Protein 2HY6 (pdb70)

InterPro domains:
  IPR004827 Basic-leucine zipper domain [PF07716] (225-276)
  IPR0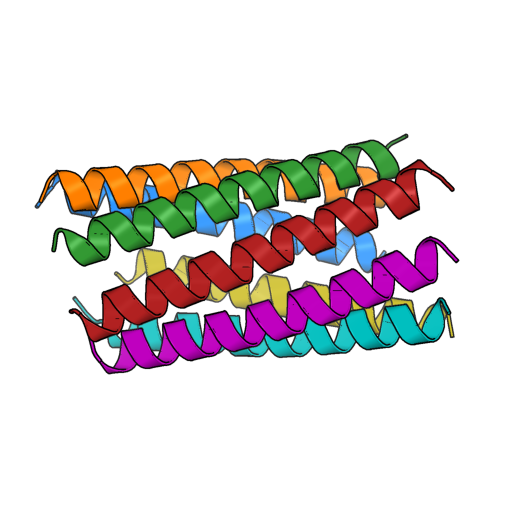04827 Basic-leucine zipper domain [PS00036] (231-245)
  IPR004827 Basic-leucine zipper domain [PS50217] (231-276)
  IPR004827 Basic-leucine zipper domain [SM00338] (223-280)
  IPR046347 Basic-leucine zipper domain superfamily [SSF57959] (225-279)
  IPR050946 AP-1 Transcription Factor bZIP [PTHR11462] (76-279)

Foldseek 3Di:
DVVVVVVVVVVVVVVVVVVVVVVVVVVVVVD/DPVVVVVVVVVVVVVVVVVVVVVVVVVVVVD/DVVVVVVVVVVVVVVVVVVVVVVVVCVVVVD/DVVVVVVVVVVVVVVVVVVVVVVVVVVVVVVD/DVVVVVVVVVVVVVVVVVVVVVVVVVVVVVD/DPCVVVVVVVVVVVVVVVVVVVVVVVVVVVVD/DVVVVVVVVVVVVVVVVVVVVVVVVVVVVD

GO terms:
  GO:0005634 nucleus (C, IDA)
  GO:0001228 DNA-binding transcription activator activity, RNA polymerase II-specific (F, IDA)
  GO:0003682 chromatin binding (F, IDA)
  GO:0003700 DNA-binding transcription factor activity (F, IDA)
  GO:0045899 positive regulation of RNA polymerase II transcription preinitiation complex assembly (P, IDA)
  GO:0043565 sequence-specific DNA binding (F, IDA)
  GO:0045899 positive regulation of RNA polymerase II transcription preinitiation complex assembly (P, IGI)
  GO:1903833 positive regulation of cellular response to amino acid starvation (P, IGI)
  GO:0060261 positive regulation of transcription initiation by RNA polymerase II (P, IGI)
  GO:0001228 DNA-binding transcription activator activity, RNA polymerase II-specific (F, IMP)
  GO:0003700 DNA-binding transcription factor activity (F, IMP)
  GO:0045899 positive regulation of RNA polymerase II transcription preinitiation complex assembly (P, IMP)
  GO:0045944 positive regulation of transcription by RNA polymerase II (P, IMP)
  GO:0010688 negative regulation of ribosomal protein gene transcription by RNA polymerase II (P, IMP)
  GO:0043565 sequence-specific DNA binding (F, HDA)
  GO:1903833 positive regulation of cellular response to amino acid starvation (P, IMP)
  GO:1990139 protein localization to nuclear periphery (P, IMP)
  GO:0031669 cellular response to nutrient levels (P, IMP)
  GO:0060261 positive regulation of transcription initiation by RNA polymerase II (P, IMP)
  GO:0000122 negative regulation of transcription by RNA polymerase II (P, IMP)

Radius of gyration: 16.69 Å; Cα contacts (8 Å, |Δi|>4): 491; chains: 7; bounding box: 33×41×50 Å

Sequence (218 aa):
VKQLADAVEELASANYHLANAVARLAKAVGEVKQLADAVEELASANYHLANAVARLAKAVGEVKQLADAVEELASANYHLANAVARLAKAVGEVKQLADAVEELASANYHLANAVARLAKAVGERVKQLADAVEELASANYHLANAVARLAKAVGEMKVKQLADAVEELASANYHLANAVARLAKAVGVKQLADAVEELASANYHLANAVARLAKAVG

Solvent-accessible surface area: 11139 Å² total; per-residue (Å²): 156,166,102,46,60,82,0,41,98,75,15,0,57,2,12,65,50,13,4,87,1,10,34,144,17,7,146,13,32,41,185,110,116,103,20,5,70,0,15,75,78,16,5,52,0,12,110,62,13,0,55,0,11,23,113,15,6,137,12,58,56,180,88,141,96,20,1,63,7,12,78,85,14,0,40,0,12,68,100,15,0,65,0,12,24,118,18,9,129,22,56,51,153,100,114,101,16,5,62,0,13,100,73,13,1,41,0,10,61,98,14,4,93,5,13,28,160,18,6,136,12,43,50,126,212,85,100,97,13,3,58,0,14,72,69,14,1,40,0,10,74,97,14,7,85,0,12,34,110,18,7,134,14,21,56,158,180,132,39,121,46,20,7,82,0,12,71,95,15,0,66,8,8,66,69,13,6,87,2,11,13,139,18,9,153,34,55,84,50,147,95,16,5,64,0,11,63,82,17,6,58,4,15,113,95,19,0,34,1,12,27,137,72,8,160,82,73,80

Organism: Saccharomyces cerevisiae (strain ATCC 204508 / S288c) (NCBI:txid559292)

B-factor: mean 23.34, std 6.94, range [14.41, 56.36]

Secondary structure (DSSP, 8-state):
-HHHHHHHHHHHHHHHHHHHHHHHHHHHHH-/-HHHHHHHHHHHHHHHHHHHHHHHHHHHHH-/-HHHHHHHHHHHHHHHHHHHHHHHHHHHHH-/-HHHHHHHHHHHHHHHHHHHHHHHHHHHHHH-/-HHHHHHHHHHHHHHHHHHHHHHHHHHHHH-/--HHHHHHHHHHHHHHHHHHHHHHHHHHHHH-/-HHHHHHHHHHHHHHHHHHHHHHHHHHHH-

Structure (mmCIF, N/CA/C/O backbone):
data_2HY6
#
_entry.id   2HY6
#
_cell.length_a   31.487
_cell.length_b   35.302
_cell.length_c   48.985
_cell.angle_alpha   86.54
_cell.angle_beta   104.28
_cell.angle_gamma   99.95
#
_symmetry.space_group_name_H-M   'P 1'
#
loop_
_entity.id
_entity.type
_entity.pdbx_description
1 polymer 'General control protein GCN4'
2 non-polymer HEXANE-1,6-DIOL
3 water water
#
loop_
_atom_site.group_PDB
_atom_site.id
_atom_site.type_symbol
_atom_site.label_atom_id
_atom_site.label_alt_id
_atom_site.label_comp_id
_atom_site.label_asym_id
_atom_site.label_entity_id
_atom_site.label_seq_id
_atom_site.pdbx_PDB_ins_code
_atom_site.Cartn_x
_atom_site.Cartn_y
_atom_site.Cartn_z
_atom_site.occupancy
_atom_site.B_iso_or_equiv
_atom_site.auth_seq_id
_atom_site.auth_comp_id
_atom_site.auth_asym_id
_atom_site.auth_atom_id
_atom_site.pdbx_PDB_model_num
ATOM 1 N N . VAL A 1 3 ? -0.778 25.579 11.776 1.00 30.49 3 VAL A N 1
ATOM 2 C CA . VAL A 1 3 ? -0.040 24.335 11.382 1.00 29.99 3 VAL A CA 1
ATOM 3 C C . VAL A 1 3 ? -0.994 23.176 11.051 1.00 29.50 3 VAL A C 1
ATOM 4 O O . VAL A 1 3 ? -0.683 22.331 10.200 1.00 28.99 3 VAL A O 1
ATOM 8 N N . LYS A 1 4 ? -2.159 23.164 11.699 1.00 28.78 4 LYS A N 1
ATOM 9 C CA . LYS A 1 4 ? -3.182 22.130 11.489 1.00 28.27 4 LYS A CA 1
ATOM 10 C C . LYS A 1 4 ? -3.672 22.099 10.051 1.00 27.49 4 LYS A C 1
ATOM 11 O O . LYS A 1 4 ? -3.752 21.028 9.437 1.00 26.88 4 LYS A O 1
ATOM 17 N N . GLN A 1 5 ? -4.001 23.274 9.512 1.00 26.65 5 GLN A N 1
ATOM 18 C CA . GLN A 1 5 ? -4.426 23.400 8.113 1.00 26.62 5 GLN A CA 1
ATOM 19 C C . GLN A 1 5 ? -3.454 22.692 7.173 1.00 25.41 5 GLN A C 1
ATOM 20 O O . GLN A 1 5 ? -3.874 21.972 6.265 1.00 25.12 5 GLN A O 1
ATOM 26 N N . LEU A 1 6 ? -2.157 22.890 7.395 1.00 24.22 6 LEU A N 1
ATOM 27 C CA . LEU A 1 6 ? -1.144 22.296 6.518 1.00 23.29 6 LEU A CA 1
ATOM 28 C C . LEU A 1 6 ? -1.000 20.786 6.703 1.00 22.54 6 LEU A C 1
ATOM 29 O O . LEU A 1 6 ? -0.905 20.053 5.730 1.00 22.41 6 LEU A O 1
ATOM 34 N N . ALA A 1 7 ? -0.990 20.322 7.946 1.00 21.38 7 ALA A N 1
ATOM 35 C CA . ALA A 1 7 ? -0.942 18.892 8.223 1.00 20.34 7 ALA A CA 1
ATOM 36 C C . ALA A 1 7 ? -2.127 18.163 7.596 1.00 20.06 7 ALA A C 1
ATOM 37 O O . ALA A 1 7 ? -1.950 17.093 7.007 1.00 19.39 7 ALA A O 1
ATOM 39 N N . ASP A 1 8 ? -3.321 18.759 7.701 1.00 20.19 8 ASP A N 1
ATOM 40 C CA . ASP A 1 8 ? -4.538 18.211 7.081 1.00 20.05 8 ASP A CA 1
ATOM 41 C C . ASP A 1 8 ? -4.393 18.129 5.566 1.00 19.56 8 ASP A C 1
ATOM 42 O O . ASP A 1 8 ? -4.757 17.127 4.948 1.00 19.24 8 ASP A O 1
ATOM 47 N N . ALA A 1 9 ? -3.852 19.191 4.976 1.00 18.81 9 ALA A N 1
ATOM 48 C CA . ALA A 1 9 ? -3.622 19.225 3.525 1.00 18.89 9 ALA A CA 1
ATOM 49 C C . ALA A 1 9 ? -2.649 18.131 3.064 1.00 18.60 9 ALA A C 1
ATOM 50 O O . ALA A 1 9 ? -2.872 17.461 2.063 1.00 18.61 9 ALA A O 1
ATOM 52 N N . VAL A 1 10 ? -1.566 17.954 3.821 1.00 18.63 10 VAL A N 1
ATOM 53 C CA . VAL A 1 10 ? -0.579 16.921 3.530 1.00 18.41 10 VAL A CA 1
ATOM 54 C C . VAL A 1 10 ? -1.199 15.520 3.629 1.00 18.67 10 VAL A C 1
ATOM 55 O O . VAL A 1 10 ? -0.902 14.647 2.805 1.00 19.68 10 VAL A O 1
ATOM 59 N N . GLU A 1 11 ? -2.084 15.319 4.608 1.00 18.03 11 GLU A N 1
ATOM 60 C CA . GLU A 1 11 ? -2.798 14.050 4.713 1.00 19.23 11 GLU A CA 1
ATOM 61 C C . GLU A 1 11 ? -3.689 13.803 3.505 1.00 18.62 11 GLU A C 1
ATOM 62 O O . GLU A 1 11 ? -3.755 12.672 3.003 1.00 19.23 11 GLU A O 1
ATOM 68 N N . GLU A 1 12 ? -4.362 14.852 3.022 1.00 18.40 12 GLU A N 1
ATOM 69 C CA . GLU A 1 12 ? -5.181 14.716 1.807 1.00 18.68 12 GLU A CA 1
ATOM 70 C C . GLU A 1 12 ? -4.340 14.338 0.587 1.00 18.06 12 GLU A C 1
ATOM 71 O O . GLU A 1 12 ? -4.766 13.538 -0.238 1.00 18.80 12 GLU A O 1
ATOM 77 N N . LEU A 1 13 ? -3.150 14.922 0.487 1.00 17.38 13 LEU A N 1
ATOM 78 C CA . LEU A 1 13 ? -2.241 14.626 -0.602 1.00 18.20 13 LEU A CA 1
ATOM 79 C C . LEU A 1 13 ? -1.740 13.188 -0.519 1.00 18.16 13 LEU A C 1
ATOM 80 O O . LEU A 1 13 ? -1.685 12.499 -1.526 1.00 19.03 13 LEU A O 1
ATOM 85 N N . ALA A 1 14 ? -1.403 12.730 0.688 1.00 18.47 14 ALA A N 1
ATOM 86 C CA . ALA A 1 14 ? -0.975 11.344 0.864 1.00 18.43 14 ALA A CA 1
ATOM 87 C C . ALA A 1 14 ? -2.077 10.381 0.406 1.00 18.24 14 ALA A C 1
ATOM 88 O O . ALA A 1 14 ? -1.825 9.422 -0.328 1.00 18.96 14 ALA A O 1
ATOM 90 N N . SER A 1 15 ? -3.313 10.670 0.808 1.00 18.94 15 SER A N 1
ATOM 91 C CA . SER A 1 15 ? -4.451 9.831 0.460 1.00 19.27 15 SER A CA 1
ATOM 92 C C . SER A 1 15 ? -4.669 9.832 -1.043 1.00 19.66 15 SER A C 1
ATOM 93 O O . SER A 1 15 ? -4.898 8.779 -1.641 1.00 20.05 15 SER A O 1
ATOM 98 N N . ALA A 1 16 ? -4.571 11.007 -1.672 1.00 19.35 16 ALA A N 1
ATOM 99 C CA . ALA A 1 16 ? -4.718 11.096 -3.118 1.00 19.67 16 ALA A CA 1
ATOM 100 C C . ALA A 1 16 ? -3.630 10.295 -3.815 1.00 19.80 16 ALA A C 1
ATOM 101 O O . ALA A 1 16 ? -3.901 9.628 -4.819 1.00 19.88 16 ALA A O 1
ATOM 103 N N . ASN A 1 17 ?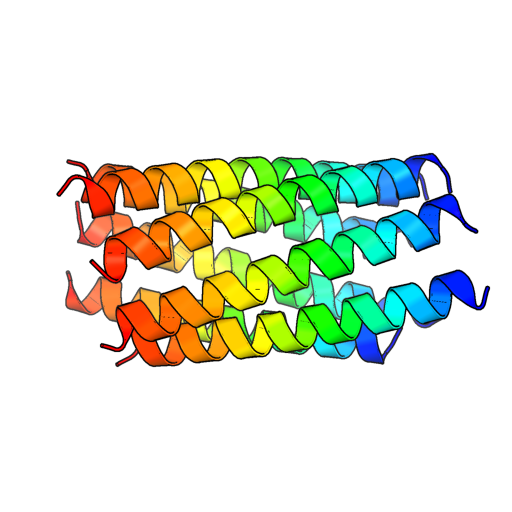 -2.399 10.358 -3.306 1.00 19.75 17 ASN A N 1
ATOM 104 C CA . ASN A 1 17 ? -1.288 9.662 -3.957 1.00 20.13 17 ASN A CA 1
ATOM 105 C C . ASN A 1 17 ? -1.386 8.157 -3.788 1.00 20.22 17 ASN A C 1
ATOM 106 O O . ASN A 1 17 ? -1.008 7.421 -4.674 1.00 19.89 17 ASN A O 1
ATOM 111 N N . TYR A 1 18 ? -1.909 7.695 -2.660 1.00 19.79 18 TYR A N 1
ATOM 112 C CA . TYR A 1 18 ? -2.191 6.269 -2.509 1.00 19.44 18 TYR A CA 1
ATOM 113 C C . TYR A 1 18 ? -3.243 5.814 -3.518 1.00 19.75 18 TYR A C 1
ATOM 114 O O . TYR A 1 18 ? -3.117 4.728 -4.084 1.00 20.20 18 TYR A O 1
ATOM 123 N N . HIS A 1 19 ? -4.291 6.620 -3.703 1.00 19.20 19 HIS A N 1
ATOM 124 C CA . HIS A 1 19 ? -5.337 6.322 -4.695 1.00 19.86 19 HIS A CA 1
ATOM 125 C C . HIS A 1 19 ? -4.734 6.268 -6.087 1.00 19.93 19 HIS A C 1
ATOM 126 O O . HIS A 1 19 ? -5.056 5.380 -6.861 1.00 19.40 19 HIS A O 1
ATOM 133 N N . LEU A 1 20 ? -3.839 7.202 -6.373 1.00 19.87 20 LEU A N 1
ATOM 134 C CA . LEU A 1 20 ? -3.165 7.234 -7.657 1.00 20.51 20 LEU A CA 1
ATOM 135 C C . LEU A 1 20 ? -2.279 6.002 -7.842 1.00 19.92 20 LEU A C 1
ATOM 136 O O . LEU A 1 20 ? -2.285 5.399 -8.917 1.00 20.37 20 LEU A O 1
ATOM 141 N N . ALA A 1 21 ? -1.545 5.612 -6.809 1.00 19.89 21 ALA A N 1
ATOM 142 C CA . ALA A 1 21 ? -0.697 4.431 -6.903 1.00 19.42 21 ALA A CA 1
ATOM 143 C C . ALA A 1 21 ? -1.552 3.185 -7.167 1.00 19.92 21 ALA A C 1
ATOM 144 O O . ALA A 1 21 ? -1.207 2.348 -7.990 1.00 19.58 21 ALA A O 1
ATOM 146 N N . ASN A 1 22 ? -2.682 3.076 -6.467 1.00 19.09 22 ASN A N 1
ATOM 147 C CA . ASN A 1 22 ? -3.606 1.960 -6.674 1.00 19.69 22 ASN A CA 1
ATOM 148 C C . ASN A 1 22 ? -4.100 1.914 -8.131 1.00 19.55 22 ASN A C 1
ATOM 149 O O . ASN A 1 22 ? -4.120 0.856 -8.742 1.00 19.94 22 ASN A O 1
ATOM 154 N N . ALA A 1 23 ? -4.492 3.066 -8.668 1.00 19.42 23 ALA A N 1
ATOM 155 C CA . ALA A 1 23 ? -4.970 3.158 -10.040 1.00 18.89 23 ALA A CA 1
ATOM 156 C C . ALA A 1 23 ? -3.890 2.769 -11.044 1.00 19.73 23 ALA A C 1
ATOM 157 O O . ALA A 1 23 ? -4.168 2.053 -11.989 1.00 19.42 23 ALA A O 1
ATOM 159 N N . VAL A 1 24 ? -2.665 3.239 -10.847 1.00 19.57 24 VAL A N 1
ATOM 160 C CA . VAL A 1 24 ? -1.581 2.888 -11.776 1.00 19.54 24 VAL A CA 1
ATOM 161 C C . VAL A 1 24 ? -1.288 1.388 -11.712 1.00 19.16 24 VAL A C 1
ATOM 162 O O . VAL A 1 24 ? -1.027 0.761 -12.749 1.00 19.65 24 VAL A O 1
ATOM 166 N N . ALA A 1 25 ? -1.334 0.814 -10.509 1.00 19.04 25 ALA A N 1
ATOM 167 C CA . ALA A 1 25 ? -1.161 -0.628 -10.378 1.00 18.59 25 ALA A CA 1
ATOM 168 C C . ALA A 1 25 ? -2.222 -1.401 -11.158 1.00 19.32 25 ALA A C 1
ATOM 169 O O . ALA A 1 25 ? -1.914 -2.415 -11.795 1.00 19.32 25 ALA A O 1
ATOM 171 N N . ARG A 1 26 ? -3.470 -0.928 -11.094 1.00 18.64 26 ARG A N 1
ATOM 172 C CA . ARG A 1 26 ? -4.537 -1.552 -11.886 1.00 18.33 26 ARG A CA 1
ATOM 173 C C . ARG A 1 26 ? -4.275 -1.409 -13.387 1.00 18.20 26 ARG A C 1
ATOM 174 O O . ARG A 1 26 ? -4.520 -2.340 -14.155 1.00 18.31 26 ARG A O 1
ATOM 182 N N . LEU A 1 27 ? -3.770 -0.248 -13.805 1.00 17.78 27 LEU A N 1
ATOM 183 C CA . LEU A 1 27 ? -3.404 -0.073 -15.210 1.00 18.23 27 LEU A CA 1
ATOM 184 C C . LEU A 1 27 ? -2.287 -1.023 -15.619 1.00 18.28 27 LEU A C 1
ATOM 185 O O . LEU A 1 27 ? -2.347 -1.599 -16.701 1.00 18.39 27 LEU A O 1
ATOM 190 N N . ALA A 1 28 ? -1.289 -1.206 -14.752 1.00 18.29 28 ALA A N 1
ATOM 191 C CA . ALA A 1 28 ? -0.195 -2.110 -15.067 1.00 18.25 28 ALA A CA 1
ATOM 192 C C . ALA A 1 28 ? -0.697 -3.540 -15.260 1.00 18.48 28 ALA A C 1
ATOM 193 O O . ALA A 1 28 ? -0.264 -4.226 -16.175 1.00 17.49 28 ALA A O 1
ATOM 195 N N . LYS A 1 29 ? -1.628 -3.959 -14.412 1.00 18.55 29 LYS A N 1
ATOM 196 C CA . LYS A 1 29 ? -2.196 -5.290 -14.496 1.00 18.83 29 LYS A CA 1
ATOM 197 C C . LYS A 1 29 ? -2.976 -5.427 -15.805 1.00 18.86 29 LYS A C 1
ATOM 198 O O . LYS A 1 29 ? -2.845 -6.429 -16.516 1.00 19.16 29 LYS A O 1
ATOM 204 N N . ALA A 1 30 ? -3.742 -4.390 -16.158 1.00 18.63 30 ALA A N 1
ATOM 205 C CA . ALA A 1 30 ? -4.505 -4.391 -17.415 1.00 18.59 30 ALA A CA 1
ATOM 206 C C . ALA A 1 30 ? -3.631 -4.472 -18.677 1.00 18.54 30 ALA A C 1
ATOM 207 O O . ALA A 1 30 ? -3.901 -5.261 -19.575 1.00 19.10 30 ALA A O 1
ATOM 209 N N . VAL A 1 31 ? -2.578 -3.662 -18.719 1.00 18.31 31 VAL A N 1
ATOM 210 C CA . VAL A 1 31 ? -1.647 -3.637 -19.844 1.00 18.60 31 VAL A CA 1
ATOM 211 C C . VAL A 1 31 ? -0.893 -4.958 -19.891 1.00 19.91 31 VAL A C 1
ATOM 212 O O . VAL A 1 31 ? -0.634 -5.480 -20.956 1.00 20.35 31 VAL A O 1
ATOM 216 N N . GLY A 1 32 ? -0.558 -5.482 -18.709 1.00 20.24 32 GLY A N 1
ATOM 217 C CA . GLY A 1 32 ? 0.171 -6.757 -18.615 1.00 21.81 32 GLY A CA 1
ATOM 218 C C . GLY A 1 32 ? -0.639 -7.987 -18.976 1.00 23.06 32 GLY A C 1
ATOM 219 O O . GLY A 1 32 ? -0.065 -9.037 -19.248 1.00 22.83 32 GLY A O 1
ATOM 220 N N . GLU A 1 33 ? -1.967 -7.848 -18.977 1.00 24.98 33 GLU A N 1
ATOM 221 C CA . GLU A 1 33 ? -2.890 -8.907 -19.402 1.00 27.63 33 GLU A CA 1
ATOM 222 C C . GLU A 1 33 ? -3.262 -8.755 -20.875 1.00 27.86 33 GLU A C 1
ATOM 223 O O . GLU A 1 33 ? -3.694 -9.714 -21.519 1.00 29.64 33 GLU A O 1
ATOM 229 N N . VAL B 1 3 ? 0.951 27.634 6.864 1.00 28.25 3 VAL B N 1
ATOM 230 C CA . VAL B 1 3 ? 0.327 28.924 6.428 1.00 27.36 3 VAL B CA 1
ATOM 231 C C . VAL B 1 3 ? -0.736 28.674 5.346 1.00 26.01 3 VAL B C 1
ATOM 232 O O . VAL B 1 3 ? -0.640 27.709 4.566 1.00 25.11 3 VAL B O 1
ATOM 236 N N . LYS B 1 4 ? -1.736 29.554 5.288 1.00 25.02 4 LYS B N 1
ATOM 237 C CA . LYS B 1 4 ? -2.983 29.308 4.553 1.00 24.71 4 LYS B CA 1
ATOM 238 C C . LYS B 1 4 ? -2.812 29.097 3.049 1.00 23.62 4 LYS B C 1
ATOM 239 O O . LYS B 1 4 ? -3.370 28.151 2.504 1.00 23.46 4 LYS B O 1
ATOM 245 N N . GLN B 1 5 ? -2.061 29.980 2.391 1.00 22.67 5 GLN B N 1
ATOM 246 C CA . GLN B 1 5 ? -1.840 29.875 0.945 1.00 22.52 5 GLN B CA 1
ATOM 247 C C . GLN B 1 5 ? -1.186 28.549 0.595 1.00 21.71 5 GLN B C 1
ATOM 248 O O . GLN B 1 5 ? -1.596 27.899 -0.362 1.00 21.51 5 GLN B O 1
ATOM 254 N N . LEU B 1 6 ? -0.182 28.141 1.371 1.00 20.73 6 LEU B N 1
ATOM 255 C CA . LEU B 1 6 ? 0.504 26.875 1.094 1.00 19.63 6 LEU B CA 1
ATOM 256 C C . LEU B 1 6 ? -0.422 25.690 1.338 1.00 19.16 6 LEU B C 1
ATOM 257 O O . LEU B 1 6 ? -0.454 24.761 0.546 1.00 18.48 6 LEU B O 1
ATOM 262 N N . ALA B 1 7 ? -1.163 25.710 2.443 1.00 18.42 7 ALA B N 1
ATOM 263 C CA . ALA B 1 7 ? -2.110 24.621 2.724 1.00 18.68 7 ALA B CA 1
ATOM 264 C C . ALA B 1 7 ? -3.172 24.514 1.628 1.00 18.21 7 ALA B C 1
ATOM 265 O O . ALA B 1 7 ? -3.500 23.413 1.172 1.00 17.96 7 ALA B O 1
ATOM 267 N N . ASP B 1 8 ? -3.719 25.658 1.216 1.00 18.91 8 ASP B N 1
ATOM 268 C CA . ASP B 1 8 ? -4.702 25.689 0.126 1.00 19.34 8 ASP B CA 1
ATOM 269 C C . ASP B 1 8 ? -4.110 25.086 -1.144 1.00 19.13 8 ASP B C 1
ATOM 270 O O . ASP B 1 8 ? -4.781 24.336 -1.832 1.00 19.00 8 ASP B O 1
ATOM 275 N N . ALA B 1 9 ? -2.843 25.401 -1.424 1.00 18.45 9 ALA B N 1
ATOM 276 C CA . ALA B 1 9 ? -2.164 24.905 -2.622 1.00 18.21 9 ALA B CA 1
ATOM 277 C C . ALA B 1 9 ? -1.979 23.384 -2.566 1.00 17.77 9 ALA B C 1
ATOM 278 O O . ALA B 1 9 ? -2.256 22.679 -3.538 1.00 17.95 9 ALA B O 1
ATOM 280 N N . VAL B 1 10 ? -1.542 22.882 -1.415 1.00 17.61 10 VAL B N 1
ATOM 281 C CA . VAL B 1 10 ? -1.386 21.440 -1.234 1.00 18.39 10 VAL B CA 1
ATOM 282 C C . VAL B 1 10 ? -2.730 20.707 -1.352 1.00 18.74 10 VAL B C 1
ATOM 283 O O . VAL B 1 10 ? -2.805 19.632 -1.958 1.00 18.84 10 VAL B O 1
ATOM 287 N N . GLU B 1 11 ? -3.789 21.291 -0.795 1.00 18.78 11 GLU B N 1
ATOM 288 C CA . GLU B 1 11 ? -5.145 20.758 -0.942 1.00 19.84 11 GLU B CA 1
ATOM 289 C C . GLU B 1 11 ? -5.562 20.706 -2.408 1.00 19.16 11 GLU B C 1
ATOM 290 O O . GLU B 1 11 ? -6.190 19.736 -2.855 1.00 19.28 11 GLU B O 1
ATOM 296 N N . GLU B 1 12 ? -5.213 21.733 -3.179 1.00 18.85 12 GLU B N 1
ATOM 297 C CA . GLU B 1 12 ? -5.558 21.740 -4.595 1.00 19.30 12 GLU B CA 1
ATOM 298 C C . GLU B 1 12 ? -4.770 20.666 -5.335 1.00 18.96 12 GLU B C 1
ATOM 299 O O . GLU B 1 12 ? -5.312 20.014 -6.220 1.00 19.26 12 GLU B O 1
ATOM 305 N N . LEU B 1 13 ? -3.497 20.473 -4.991 1.00 18.32 13 LEU B N 1
ATOM 306 C CA . LEU B 1 13 ? -2.713 19.382 -5.565 1.00 18.83 13 LEU B CA 1
ATOM 307 C C . LEU B 1 13 ? -3.328 18.012 -5.231 1.00 18.78 13 LEU B C 1
ATOM 308 O O . LEU B 1 13 ? -3.433 17.154 -6.119 1.00 18.71 13 LEU B O 1
ATOM 313 N N . ALA B 1 14 ? -3.770 17.816 -3.993 1.00 19.23 14 ALA B N 1
ATOM 314 C CA . ALA B 1 14 ? -4.466 16.582 -3.627 1.00 18.87 14 ALA B CA 1
ATOM 315 C C . ALA B 1 14 ? -5.712 16.359 -4.487 1.00 19.74 14 ALA B C 1
ATOM 316 O O . ALA B 1 14 ? -5.934 15.243 -5.005 1.00 19.69 14 ALA B O 1
ATOM 318 N N . SER B 1 15 ? -6.513 17.412 -4.659 1.00 19.14 15 SER B N 1
ATOM 319 C CA . SER B 1 15 ? -7.704 17.312 -5.533 1.00 19.97 15 SER B CA 1
ATOM 320 C C . SER B 1 15 ? -7.352 16.912 -6.966 1.00 19.85 15 SER B C 1
ATOM 321 O O . SER B 1 15 ? -8.007 16.046 -7.577 1.00 19.50 15 SER B O 1
ATOM 324 N N . ALA B 1 16 ? -6.307 17.518 -7.503 1.00 18.83 16 ALA B N 1
ATOM 325 C CA . ALA B 1 16 ? -5.890 17.223 -8.864 1.00 19.29 16 ALA B CA 1
ATOM 326 C C . ALA B 1 16 ? -5.432 15.776 -8.953 1.00 19.72 16 ALA B C 1
ATOM 327 O O . ALA B 1 16 ? -5.775 15.079 -9.915 1.00 20.07 16 ALA B O 1
ATOM 329 N N . ASN B 1 17 ? -4.657 15.315 -7.976 1.00 19.76 17 ASN B N 1
ATOM 330 C CA . ASN B 1 17 ? -4.112 13.966 -8.033 1.00 19.56 17 ASN B CA 1
ATOM 331 C C . ASN B 1 17 ? -5.188 12.913 -7.868 1.00 19.75 17 ASN B C 1
ATOM 332 O O . ASN B 1 17 ? -5.098 11.838 -8.460 1.00 19.89 17 ASN B O 1
ATOM 337 N N . TYR B 1 18 ? -6.230 13.241 -7.096 1.00 19.33 18 TYR B N 1
ATOM 338 C CA . TYR B 1 18 ? -7.364 12.343 -6.942 1.00 19.82 18 TYR B CA 1
ATOM 339 C C . TYR B 1 18 ? -8.146 12.231 -8.234 1.00 19.13 18 TYR B C 1
ATOM 340 O O . TYR B 1 18 ? -8.534 11.127 -8.651 1.00 19.50 18 TYR B O 1
ATOM 349 N N . HIS B 1 19 ? -8.367 13.364 -8.886 1.00 19.75 19 HIS B N 1
ATOM 350 C CA . HIS B 1 19 ? -8.992 13.373 -10.216 1.00 19.55 19 HIS B CA 1
ATOM 351 C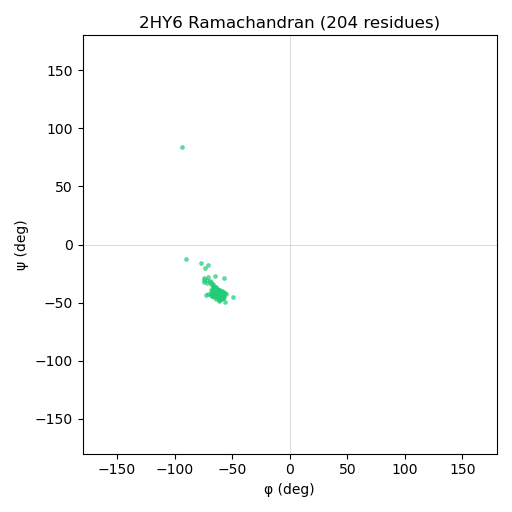 C . HIS B 1 19 ? -8.180 12.560 -11.232 1.00 19.50 19 HIS B C 1
ATOM 352 O O . HIS B 1 19 ? -8.738 11.798 -12.045 1.00 19.74 19 HIS B O 1
ATOM 359 N N . LEU B 1 20 ? -6.869 12.709 -11.180 1.00 19.51 20 LEU B N 1
ATOM 360 C CA . LEU B 1 20 ? -5.963 11.925 -12.006 1.00 20.28 20 LEU B CA 1
ATOM 361 C C . LEU B 1 20 ? -6.069 10.424 -11.709 1.00 19.74 20 LEU B C 1
ATOM 362 O O . LEU B 1 20 ? -6.162 9.619 -12.654 1.00 20.33 20 LEU B O 1
ATOM 367 N N . ALA B 1 21 ? -6.090 10.062 -10.426 1.00 19.03 21 ALA B N 1
ATOM 368 C CA . ALA B 1 21 ? -6.251 8.667 -10.039 1.00 18.74 21 ALA B CA 1
ATOM 369 C C . ALA B 1 21 ? -7.537 8.079 -10.621 1.00 19.31 21 ALA B C 1
ATOM 370 O O . ALA B 1 21 ? -7.534 6.960 -11.139 1.00 19.38 21 ALA B O 1
ATOM 372 N N . ASN B 1 22 ? -8.636 8.824 -10.531 1.00 18.69 22 ASN B N 1
ATOM 373 C CA . ASN B 1 22 ? -9.904 8.353 -11.087 1.00 19.01 22 ASN B CA 1
ATOM 374 C C . ASN B 1 22 ? -9.805 8.081 -12.580 1.00 18.71 22 ASN B C 1
ATOM 375 O O . ASN B 1 22 ? -10.277 7.045 -13.051 1.00 18.81 22 ASN B O 1
ATOM 380 N N . ALA B 1 23 ? -9.163 8.990 -13.315 1.00 18.41 23 ALA B N 1
ATOM 381 C CA . ALA B 1 23 ? -9.031 8.869 -14.747 1.00 18.18 23 ALA B CA 1
ATOM 382 C C . ALA B 1 23 ? -8.136 7.665 -15.071 1.00 18.94 23 ALA B C 1
ATOM 383 O O . ALA B 1 23 ? -8.449 6.916 -16.006 1.00 18.67 23 ALA B O 1
ATOM 385 N N . VAL B 1 24 ? -7.047 7.469 -14.329 1.00 19.83 24 VAL B N 1
ATOM 386 C CA . VAL B 1 24 ? -6.177 6.323 -14.580 1.00 19.30 24 VAL B CA 1
ATOM 387 C C . VAL B 1 24 ? -6.937 5.004 -14.335 1.00 19.18 24 VAL B C 1
ATOM 388 O O . VAL B 1 24 ? -6.797 4.043 -15.102 1.00 19.63 24 VAL B O 1
ATOM 392 N N . ALA B 1 25 ? -7.720 4.962 -13.253 1.00 18.68 25 ALA B N 1
ATOM 393 C CA . ALA B 1 25 ? -8.514 3.767 -12.949 1.00 18.41 25 ALA B CA 1
ATOM 394 C C . ALA B 1 25 ? -9.528 3.483 -14.073 1.00 18.37 25 ALA B C 1
ATOM 395 O O . ALA B 1 25 ? -9.747 2.332 -14.444 1.00 18.39 25 ALA B O 1
ATOM 397 N N . ARG B 1 26 ? -10.130 4.528 -14.632 1.00 18.83 26 ARG B N 1
ATOM 398 C CA . ARG B 1 26 ? -11.045 4.323 -15.756 1.00 18.66 26 ARG B CA 1
ATOM 399 C C . ARG B 1 26 ? -10.309 3.854 -17.016 1.00 18.13 26 ARG B C 1
ATOM 400 O O . ARG B 1 26 ? -10.821 3.022 -17.753 1.00 18.48 26 ARG B O 1
ATOM 408 N N . LEU B 1 27 ? -9.081 4.332 -17.216 1.00 18.05 27 LEU B N 1
ATOM 409 C CA . LEU B 1 27 ? -8.278 3.865 -18.347 1.00 17.70 27 LEU B CA 1
ATOM 410 C C . LEU B 1 27 ? -7.939 2.374 -18.186 1.00 17.65 27 LEU B C 1
ATOM 411 O O . LEU B 1 27 ? -8.001 1.608 -19.148 1.00 18.63 27 LEU B O 1
ATOM 416 N N . ALA B 1 28 ? -7.606 1.967 -16.958 1.00 16.91 28 ALA B N 1
ATOM 417 C CA . ALA B 1 28 ? -7.346 0.554 -16.667 1.00 16.66 28 ALA B CA 1
ATOM 418 C C . ALA B 1 28 ? -8.558 -0.324 -17.005 1.00 17.92 28 ALA B C 1
ATOM 419 O O . ALA B 1 28 ? -8.411 -1.380 -17.633 1.00 17.89 28 ALA B O 1
ATOM 421 N N . LYS B 1 29 ? -9.748 0.112 -16.583 1.00 18.35 29 LYS B N 1
ATOM 422 C CA . LYS B 1 29 ? -10.978 -0.598 -16.940 1.00 19.40 29 LYS B CA 1
ATOM 423 C C . LYS B 1 29 ? -11.180 -0.685 -18.456 1.00 19.17 29 LYS B C 1
ATOM 424 O O . LYS B 1 29 ? -11.535 -1.750 -18.977 1.00 20.01 29 LYS B O 1
ATOM 430 N N . ALA B 1 30 ? -10.943 0.423 -19.159 1.00 19.15 30 ALA B N 1
ATOM 431 C CA . ALA B 1 30 ? -11.088 0.476 -20.621 1.00 19.63 30 ALA B CA 1
ATOM 432 C C . ALA B 1 30 ? -10.132 -0.492 -21.311 1.00 19.95 30 ALA B C 1
ATOM 433 O O . ALA B 1 30 ? -10.518 -1.201 -22.240 1.00 19.45 30 ALA B O 1
ATOM 435 N N . VAL B 1 31 ? -8.885 -0.517 -20.859 1.00 19.75 31 VAL B N 1
ATOM 436 C CA . VAL B 1 31 ? -7.874 -1.419 -21.400 1.00 20.68 31 VAL B CA 1
ATOM 437 C C . VAL B 1 31 ? -8.230 -2.878 -21.143 1.00 21.70 31 VAL B C 1
ATOM 438 O O . VAL B 1 31 ? -8.053 -3.728 -22.018 1.00 22.45 31 VAL B O 1
ATOM 442 N N . GLY B 1 32 ? -8.757 -3.149 -19.953 1.00 23.22 32 GLY B N 1
ATOM 443 C CA . GLY B 1 32 ? -9.029 -4.507 -19.494 1.00 25.46 32 GLY B CA 1
ATOM 444 C C . GLY B 1 32 ? -10.266 -5.160 -20.077 1.00 27.22 32 GLY B C 1
ATOM 445 O O . GLY B 1 32 ? -10.424 -6.384 -19.984 1.00 28.03 32 GLY B O 1
ATOM 446 N N . GLU B 1 33 ? -11.146 -4.364 -20.680 1.00 28.65 33 GLU B N 1
ATOM 447 C CA . GLU B 1 33 ? -12.377 -4.905 -21.262 1.00 30.64 33 GLU B CA 1
ATOM 448 C C . GLU B 1 33 ? -12.444 -4.726 -22.776 1.00 30.78 33 GLU B C 1
ATOM 449 O O . GLU B 1 33 ? -13.173 -5.446 -23.466 1.00 31.67 33 GLU B O 1
ATOM 455 N N . VAL C 1 3 ? 7.177 31.594 1.886 1.00 26.46 3 VAL C N 1
ATOM 456 C CA . VAL C 1 3 ? 6.334 30.413 1.510 1.00 24.91 3 VAL C CA 1
ATOM 457 C C . VAL C 1 3 ? 5.370 30.714 0.341 1.00 23.65 3 VAL C C 1
ATOM 458 O O . VAL C 1 3 ? 4.860 29.782 -0.312 1.00 22.31 3 VAL C O 1
ATOM 462 N N . LYS C 1 4 ? 5.157 31.997 0.054 1.00 22.69 4 LYS C N 1
ATOM 463 C CA . LYS C 1 4 ? 4.262 32.420 -1.040 1.00 22.46 4 LYS C CA 1
ATOM 464 C C . LYS C 1 4 ? 4.678 31.825 -2.366 1.00 21.42 4 LYS C C 1
ATOM 465 O O . LYS C 1 4 ? 3.845 31.274 -3.103 1.00 20.40 4 LYS C O 1
ATOM 471 N N . GLN C 1 5 ? 5.960 31.939 -2.695 1.00 22.00 5 GLN C N 1
ATOM 472 C CA . GLN C 1 5 ? 6.418 31.459 -3.997 1.00 22.94 5 GLN C CA 1
ATOM 473 C C . GLN C 1 5 ? 6.321 29.934 -4.123 1.00 21.39 5 GLN C C 1
ATOM 474 O O . GLN C 1 5 ? 5.988 29.409 -5.170 1.00 21.06 5 GLN C O 1
ATOM 480 N N . LEU C 1 6 ? 6.569 29.219 -3.035 1.00 19.92 6 LEU C N 1
ATOM 481 C CA . LEU C 1 6 ? 6.368 27.785 -3.034 1.00 18.98 6 LEU C CA 1
ATOM 482 C C . LEU C 1 6 ? 4.893 27.450 -3.229 1.00 18.73 6 LEU C C 1
ATOM 483 O O . LEU C 1 6 ? 4.575 26.566 -3.993 1.00 18.69 6 LEU C O 1
ATOM 488 N N . ALA C 1 7 ? 3.998 28.161 -2.543 1.00 17.56 7 ALA C N 1
ATOM 489 C CA . ALA C 1 7 ? 2.555 27.934 -2.721 1.00 17.91 7 ALA C CA 1
ATOM 490 C C . ALA C 1 7 ? 2.140 28.171 -4.171 1.00 18.59 7 ALA C C 1
ATOM 491 O O . ALA C 1 7 ? 1.399 27.369 -4.777 1.00 17.75 7 ALA C O 1
ATOM 493 N N . ASP C 1 8 ? 2.636 29.251 -4.764 1.00 18.00 8 ASP C N 1
ATOM 494 C CA . ASP C 1 8 ? 2.331 29.532 -6.167 1.00 18.31 8 ASP C CA 1
ATOM 495 C C . ASP C 1 8 ? 2.837 28.444 -7.122 1.00 17.74 8 ASP C C 1
ATOM 496 O O . ASP C 1 8 ? 2.137 28.086 -8.085 1.00 18.62 8 ASP C O 1
ATOM 501 N N . ALA C 1 9 ? 4.024 27.898 -6.864 1.00 17.95 9 ALA C N 1
ATOM 502 C CA . ALA C 1 9 ? 4.550 26.769 -7.663 1.00 18.14 9 ALA C CA 1
ATOM 503 C C . ALA C 1 9 ? 3.698 25.508 -7.496 1.00 18.14 9 ALA C C 1
ATOM 504 O O . ALA C 1 9 ? 3.370 24.830 -8.471 1.00 18.93 9 ALA C O 1
ATOM 506 N N . VAL C 1 10 ? 3.279 25.245 -6.268 1.00 17.96 10 VAL C N 1
ATOM 507 C CA . VAL C 1 10 ? 2.423 24.083 -6.007 1.00 18.29 10 VAL C CA 1
ATOM 508 C C . VAL C 1 10 ? 1.071 24.240 -6.714 1.00 18.35 10 VAL C C 1
ATOM 509 O O . VAL C 1 10 ? 0.533 23.267 -7.243 1.00 18.69 10 VAL C O 1
ATOM 513 N N . GLU C 1 11 ? 0.533 25.453 -6.757 1.00 17.89 11 GLU C N 1
ATOM 514 C CA . GLU C 1 11 ? -0.716 25.689 -7.477 1.00 19.26 11 GLU C CA 1
ATOM 515 C C . GLU C 1 11 ? -0.542 25.435 -8.973 1.00 18.67 11 GLU C C 1
ATOM 516 O O . GLU C 1 11 ? -1.446 24.909 -9.627 1.00 18.52 11 GLU C O 1
ATOM 527 N N . GLU C 1 12 ? 0.616 25.782 -9.530 1.00 17.74 12 GLU C N 1
ATOM 528 C CA . GLU C 1 12 ? 0.881 25.447 -10.927 1.00 18.74 12 GLU C CA 1
ATOM 529 C C . GLU C 1 12 ? 0.977 23.946 -11.129 1.00 18.72 12 GLU C C 1
ATOM 530 O O . GLU C 1 12 ? 0.466 23.437 -12.115 1.00 18.91 12 GLU C O 1
ATOM 536 N N . LEU C 1 13 ? 1.606 23.229 -10.211 1.00 19.14 13 LEU C N 1
ATOM 537 C CA . LEU C 1 13 ? 1.670 21.782 -10.329 1.00 18.67 13 LEU C CA 1
ATOM 538 C C . LEU C 1 13 ? 0.275 21.181 -10.256 1.00 18.98 13 LEU C C 1
ATOM 539 O O . LEU C 1 13 ? -0.028 20.242 -10.970 1.00 19.17 13 LEU C O 1
ATOM 544 N N . ALA C 1 14 ? -0.572 21.673 -9.359 1.00 18.92 14 ALA C N 1
ATOM 545 C CA . ALA C 1 14 ? -1.953 21.190 -9.271 1.00 18.86 14 ALA C CA 1
ATOM 546 C C . ALA C 1 14 ? -2.677 21.388 -10.599 1.00 18.66 14 ALA C C 1
ATOM 547 O O . ALA C 1 14 ? -3.370 20.498 -11.062 1.00 19.67 14 ALA C O 1
ATOM 549 N N . SER C 1 15 ? -2.517 22.556 -11.209 1.00 18.59 15 SER C N 1
ATOM 550 C CA . SER C 1 15 ? -3.140 22.846 -12.482 1.00 19.19 15 SER C CA 1
ATOM 551 C C . SER C 1 15 ? -2.620 21.900 -13.562 1.00 19.40 15 SER C C 1
ATOM 552 O O . SER C 1 15 ? -3.408 21.334 -14.324 1.00 19.28 15 SER C O 1
ATOM 557 N N . ALA C 1 16 ? -1.316 21.676 -13.606 1.00 19.09 16 ALA C N 1
ATOM 558 C CA . ALA C 1 16 ? -0.739 20.743 -14.577 1.00 19.58 16 ALA C CA 1
ATOM 559 C C . ALA C 1 16 ? -1.301 19.335 -14.408 1.00 18.92 16 ALA C C 1
ATOM 560 O O . ALA C 1 16 ? -1.609 18.665 -15.394 1.00 19.45 16 ALA C O 1
ATOM 562 N N . ASN C 1 17 ? -1.445 18.904 -13.153 1.00 19.00 17 ASN C N 1
ATOM 563 C CA . ASN C 1 17 ? -1.923 17.544 -12.898 1.00 19.66 17 ASN C CA 1
ATOM 564 C C . ASN C 1 17 ? -3.407 17.412 -13.171 1.00 19.57 17 ASN C C 1
ATOM 565 O O . ASN C 1 17 ? -3.864 16.334 -13.584 1.00 20.47 17 ASN C O 1
ATOM 570 N N . TYR C 1 18 ? -4.168 18.501 -13.014 1.00 19.55 18 TYR C N 1
ATOM 571 C CA . TYR C 1 18 ? -5.557 18.530 -13.497 1.00 20.85 18 TYR C CA 1
ATOM 572 C C . TYR C 1 18 ? -5.633 18.383 -14.998 1.00 20.44 18 TYR C C 1
ATOM 573 O O . TYR C 1 18 ? -6.471 17.627 -15.511 1.00 20.59 18 TYR C O 1
ATOM 582 N N . HIS C 1 19 ? -4.780 19.109 -15.717 1.00 20.19 19 HIS C N 1
ATOM 583 C CA . HIS C 1 19 ? -4.710 18.957 -17.158 1.00 20.26 19 HIS C CA 1
ATOM 584 C C . HIS C 1 19 ? -4.309 17.531 -17.538 1.00 19.89 19 HIS C C 1
ATOM 585 O O . HIS C 1 19 ? -4.866 16.966 -18.484 1.00 20.47 19 HIS C O 1
ATOM 592 N N . LEU C 1 20 ? -3.357 16.953 -16.810 1.00 19.92 20 LEU C N 1
ATOM 593 C CA . LEU C 1 20 ? -2.980 15.568 -17.027 1.00 19.91 20 LEU C CA 1
ATOM 594 C C . LEU C 1 20 ? -4.171 14.642 -16.828 1.00 19.56 20 LEU C C 1
ATOM 595 O O . LEU C 1 20 ? -4.411 13.727 -17.629 1.00 19.80 20 LEU C O 1
ATOM 600 N N . ALA C 1 21 ? -4.928 14.856 -15.762 1.00 18.95 21 ALA C N 1
ATOM 601 C CA . ALA C 1 21 ? -6.111 14.039 -15.488 1.00 19.78 21 ALA C CA 1
ATOM 602 C C . ALA C 1 21 ? -7.105 14.105 -16.645 1.00 18.97 21 ALA C C 1
ATOM 603 O O . ALA C 1 21 ? -7.677 13.095 -17.074 1.00 19.24 21 ALA C O 1
ATOM 605 N N . ASN C 1 22 ? -7.319 15.301 -17.162 1.00 19.36 22 ASN C N 1
ATOM 606 C CA . ASN C 1 22 ? -8.266 15.472 -18.235 1.00 19.57 22 ASN C CA 1
ATOM 607 C C . ASN C 1 22 ? -7.798 14.785 -19.521 1.00 19.16 22 ASN C C 1
ATOM 608 O O . ASN C 1 22 ? -8.606 14.201 -20.246 1.00 18.30 22 ASN C O 1
ATOM 613 N N . ALA C 1 23 ? -6.493 14.806 -19.763 1.00 18.68 23 ALA C N 1
ATOM 614 C CA . ALA C 1 23 ? -5.924 14.111 -20.913 1.00 18.92 23 ALA C CA 1
ATOM 615 C C . ALA C 1 23 ? -6.045 12.592 -20.752 1.00 18.03 23 ALA C C 1
ATOM 616 O O . ALA C 1 23 ? -6.429 11.906 -21.702 1.00 18.22 23 ALA C O 1
ATOM 618 N N . VAL C 1 24 ? -5.766 12.076 -19.558 1.00 18.44 24 VAL C N 1
ATOM 619 C CA . VAL C 1 24 ? -5.934 10.641 -19.340 1.00 17.82 24 VAL C CA 1
ATOM 620 C C . VAL C 1 24 ? -7.416 10.244 -19.474 1.00 18.01 24 VAL C C 1
ATOM 621 O O . VAL C 1 24 ? -7.725 9.169 -19.995 1.00 17.77 24 VAL C O 1
ATOM 625 N N . ALA C 1 25 ? -8.322 11.093 -18.987 1.00 18.68 25 ALA C N 1
ATOM 626 C CA . ALA C 1 25 ? -9.757 10.860 -19.148 1.00 18.40 25 ALA C CA 1
ATOM 627 C C . ALA C 1 25 ? -10.139 10.771 -20.630 1.00 18.34 25 ALA C C 1
ATOM 628 O O . ALA C 1 25 ? -10.946 9.917 -21.002 1.00 17.65 25 ALA C O 1
ATOM 630 N N . ARG C 1 26 ? -9.544 11.631 -21.471 1.00 17.86 26 ARG C N 1
ATOM 631 C CA . ARG C 1 26 ? -9.791 11.582 -22.914 1.00 19.87 26 ARG C CA 1
ATOM 632 C C . ARG C 1 26 ? -9.277 10.265 -23.498 1.00 18.98 26 ARG C C 1
ATOM 633 O O . ARG C 1 26 ? -9.936 9.653 -24.334 1.00 18.94 26 ARG C O 1
ATOM 641 N N . LEU C 1 27 ? -8.111 9.818 -23.026 1.00 19.22 27 LEU C N 1
ATOM 642 C CA . LEU C 1 27 ? -7.557 8.545 -23.478 1.00 19.43 27 LEU C CA 1
ATOM 643 C C . LEU C 1 27 ? -8.446 7.366 -23.059 1.00 18.75 27 LEU C C 1
ATOM 644 O O . LEU C 1 27 ? -8.689 6.461 -23.859 1.00 19.62 27 LEU C O 1
ATOM 649 N N . ALA C 1 28 ? -8.955 7.390 -21.824 1.00 18.95 28 ALA C N 1
ATOM 650 C CA . ALA C 1 28 ? -9.864 6.347 -21.337 1.00 18.55 28 ALA C CA 1
ATOM 651 C C . ALA C 1 28 ? -11.136 6.256 -22.179 1.00 18.36 28 ALA C C 1
ATOM 652 O O . ALA C 1 28 ? -11.591 5.164 -22.498 1.00 18.54 28 ALA C O 1
ATOM 654 N N . LYS C 1 29 ? -11.689 7.414 -22.528 1.00 18.30 29 LYS C N 1
ATOM 655 C CA . LYS C 1 29 ? -12.872 7.473 -23.401 1.00 18.85 29 LYS C CA 1
ATOM 656 C C . LYS C 1 29 ? -12.575 6.871 -24.772 1.00 18.38 29 LYS C C 1
ATOM 657 O O . LYS C 1 29 ? -13.368 6.083 -25.284 1.00 19.14 29 LYS C O 1
ATOM 663 N N . ALA C 1 30 ? -11.434 7.247 -25.342 1.00 18.00 30 ALA C N 1
ATOM 664 C CA . ALA C 1 30 ? -11.044 6.775 -26.680 1.00 18.97 30 ALA C CA 1
ATOM 665 C C . ALA C 1 30 ? -10.813 5.267 -26.682 1.00 20.08 30 ALA C C 1
ATOM 666 O O . ALA C 1 30 ? -11.233 4.584 -27.617 1.00 20.48 30 ALA C O 1
ATOM 668 N N . VAL C 1 31 ? -10.150 4.743 -25.659 1.00 20.16 31 VAL C N 1
ATOM 669 C CA . VAL C 1 31 ? -9.917 3.306 -25.572 1.00 21.08 31 VAL C CA 1
ATOM 670 C C . VAL C 1 31 ? -11.228 2.555 -25.321 1.00 21.82 31 VAL C C 1
ATOM 671 O O . VAL C 1 31 ? -11.490 1.519 -25.953 1.00 23.25 31 VAL C O 1
ATOM 675 N N . GLY C 1 32 ? -12.055 3.094 -24.422 1.00 22.45 32 GLY C N 1
ATOM 676 C CA . GLY C 1 32 ? -13.315 2.464 -24.014 1.00 23.67 32 GLY C CA 1
ATOM 677 C C . GLY C 1 32 ? -14.339 2.365 -25.133 1.00 24.43 32 GLY C C 1
ATOM 678 O O . GLY C 1 32 ? -15.185 1.462 -25.132 1.00 25.07 32 GLY C O 1
ATOM 679 N N . GLU C 1 33 ? -14.253 3.286 -26.092 1.00 25.51 33 GLU C N 1
ATOM 680 C CA . GLU C 1 33 ? -15.140 3.324 -27.261 1.00 27.01 33 GLU C CA 1
ATOM 681 C C . GLU C 1 33 ? -14.522 2.617 -28.466 1.00 27.02 33 GLU C C 1
ATOM 682 O O . GLU C 1 33 ? -15.212 2.332 -29.456 1.00 28.35 33 GLU C O 1
ATOM 688 N N . VAL D 1 3 ? 14.310 27.518 0.382 1.00 28.45 3 VAL D N 1
ATOM 689 C CA . VAL D 1 3 ? 12.894 27.346 -0.059 1.00 27.68 3 VAL D CA 1
ATOM 690 C C . VAL D 1 3 ? 12.690 27.805 -1.502 1.00 26.81 3 VAL D C 1
ATOM 691 O O . VAL D 1 3 ? 11.850 27.246 -2.211 1.00 25.71 3 VAL D O 1
ATOM 695 N N . LYS D 1 4 ? 13.458 28.804 -1.937 1.00 25.71 4 LYS D N 1
ATOM 696 C CA . LYS D 1 4 ? 13.391 29.275 -3.324 1.00 25.73 4 LYS D CA 1
ATOM 697 C C . LYS D 1 4 ? 13.824 28.169 -4.291 1.00 25.09 4 LYS D C 1
ATOM 698 O O . LYS D 1 4 ? 13.208 27.981 -5.346 1.00 24.53 4 LYS D O 1
ATOM 704 N N . GLN D 1 5 ? 14.860 27.416 -3.922 1.00 24.26 5 GLN D N 1
ATOM 705 C CA . GLN D 1 5 ? 15.290 26.279 -4.736 1.00 23.57 5 GLN D CA 1
ATOM 706 C C . GLN D 1 5 ? 14.167 25.258 -4.842 1.00 21.79 5 GLN D C 1
ATOM 707 O O . GLN D 1 5 ? 13.951 24.693 -5.910 1.00 21.33 5 GLN D O 1
ATOM 713 N N . LEU D 1 6 ? 13.466 25.014 -3.730 1.00 20.11 6 LEU D N 1
ATOM 714 C CA . LEU D 1 6 ? 12.348 24.074 -3.766 1.00 19.48 6 LEU D CA 1
ATOM 715 C C . LEU D 1 6 ? 11.200 24.596 -4.625 1.00 18.90 6 LEU D C 1
ATOM 716 O O . LEU D 1 6 ? 10.656 23.852 -5.434 1.00 17.50 6 LEU D O 1
ATOM 721 N N . ALA D 1 7 ? 10.856 25.877 -4.481 1.00 17.74 7 ALA D N 1
ATOM 722 C CA . ALA D 1 7 ? 9.830 26.488 -5.344 1.00 18.26 7 ALA D CA 1
ATOM 723 C C . ALA D 1 7 ? 10.206 26.382 -6.801 1.00 18.08 7 ALA D C 1
ATOM 724 O O . ALA D 1 7 ? 9.369 26.045 -7.638 1.00 18.21 7 ALA D O 1
ATOM 726 N N . ASP D 1 8 ? 11.476 26.648 -7.112 1.00 18.19 8 ASP D N 1
ATOM 727 C CA . ASP D 1 8 ? 11.947 26.552 -8.494 1.00 17.96 8 ASP D CA 1
ATOM 728 C C . ASP D 1 8 ? 11.795 25.128 -9.034 1.00 18.28 8 ASP D C 1
ATOM 729 O O . ASP D 1 8 ? 11.385 24.937 -10.177 1.00 18.41 8 ASP D O 1
ATOM 734 N N . ALA D 1 9 ? 12.133 24.141 -8.206 1.00 17.94 9 ALA D N 1
ATOM 735 C CA . ALA D 1 9 ? 12.030 22.738 -8.596 1.00 18.33 9 ALA D CA 1
ATOM 736 C C . ALA D 1 9 ? 10.579 22.326 -8.859 1.00 18.61 9 ALA D C 1
ATOM 737 O O . ALA D 1 9 ? 10.281 21.670 -9.848 1.00 18.48 9 ALA D O 1
ATOM 739 N N . VAL D 1 10 ? 9.673 22.739 -7.974 1.00 17.94 10 VAL D N 1
ATOM 740 C CA . VAL D 1 10 ? 8.245 22.445 -8.146 1.00 18.52 10 VAL D CA 1
ATOM 741 C C . VAL D 1 10 ? 7.699 23.096 -9.415 1.00 18.77 10 VAL D C 1
ATOM 742 O O . VAL D 1 10 ? 6.933 22.487 -10.142 1.00 18.48 10 VAL D O 1
ATOM 746 N N . GLU D 1 11 ? 8.126 24.321 -9.698 1.00 18.26 11 GLU D N 1
ATOM 747 C CA . GLU D 1 11 ? 7.738 24.986 -10.939 1.00 19.37 11 GLU D CA 1
ATOM 748 C C . GLU D 1 11 ? 8.213 24.208 -12.151 1.00 19.24 11 GLU D C 1
ATOM 749 O O . GLU D 1 11 ? 7.476 24.077 -13.142 1.00 19.46 11 GLU D O 1
ATOM 755 N N . GLU D 1 12 ? 9.445 23.698 -12.092 1.00 19.13 12 GLU D N 1
ATOM 756 C CA . GLU D 1 12 ? 9.960 22.856 -13.174 1.00 19.35 12 GLU D CA 1
ATOM 757 C C . GLU D 1 12 ? 9.144 21.578 -13.363 1.00 18.47 12 GLU D C 1
ATOM 758 O O . GLU D 1 12 ? 8.873 21.172 -14.491 1.00 19.01 12 GLU D O 1
ATOM 764 N N . LEU D 1 13 ? 8.734 20.965 -12.259 1.00 18.18 13 LEU D N 1
ATOM 765 C CA . LEU D 1 13 ? 7.897 19.768 -12.324 1.00 18.56 13 LEU D CA 1
ATOM 766 C C . LEU D 1 13 ? 6.532 20.097 -12.913 1.00 18.84 13 LEU D C 1
ATOM 767 O O . LEU D 1 13 ? 6.000 19.334 -13.725 1.00 18.76 13 LEU D O 1
ATOM 772 N N . ALA D 1 14 ? 5.978 21.249 -12.568 1.00 18.46 14 ALA D N 1
ATOM 773 C CA . ALA D 1 14 ? 4.711 21.681 -13.158 1.00 18.61 14 ALA D CA 1
ATOM 774 C C . ALA D 1 14 ? 4.873 21.811 -14.663 1.00 19.01 14 ALA D C 1
ATOM 775 O O . ALA D 1 14 ? 4.043 21.322 -15.437 1.00 18.80 14 ALA D O 1
ATOM 777 N N . SER D 1 15 ? 5.952 22.457 -15.104 1.00 18.81 15 SER D N 1
ATOM 778 C CA . SER D 1 15 ? 6.185 22.584 -16.536 1.00 18.53 15 SER D CA 1
ATOM 779 C C . SER D 1 15 ? 6.291 21.211 -17.206 1.00 18.70 15 SER D C 1
ATOM 780 O O . SER D 1 15 ? 5.701 20.987 -18.279 1.00 18.48 15 SER D O 1
ATOM 785 N N . ALA D 1 16 ? 7.056 20.302 -16.621 1.00 18.97 16 ALA D N 1
ATOM 786 C CA . ALA D 1 16 ? 7.152 18.943 -17.146 1.00 19.12 16 ALA D CA 1
ATOM 787 C C . ALA D 1 16 ? 5.789 18.275 -17.262 1.00 19.41 16 ALA D C 1
ATOM 788 O O . ALA D 1 16 ? 5.508 17.607 -18.257 1.00 19.16 16 ALA D O 1
ATOM 790 N N . ASN D 1 17 ? 4.930 18.451 -16.254 1.00 18.81 17 ASN D N 1
ATOM 791 C CA . ASN D 1 17 ? 3.640 17.791 -16.244 1.00 19.57 17 ASN D CA 1
ATOM 792 C C . ASN D 1 17 ? 2.651 18.411 -17.218 1.00 19.17 17 ASN D C 1
ATOM 793 O O . ASN D 1 17 ? 1.804 17.699 -17.769 1.00 19.53 17 ASN D O 1
ATOM 798 N N . TYR D 1 18 ? 2.756 19.712 -17.467 1.00 18.24 18 TYR D N 1
ATOM 799 C CA . TYR D 1 18 ? 2.007 20.303 -18.590 1.00 18.78 18 TYR D CA 1
ATOM 800 C C . TYR D 1 18 ? 2.405 19.695 -19.922 1.00 18.28 18 TYR D C 1
ATOM 801 O O . TYR D 1 18 ? 1.534 19.422 -20.756 1.00 19.85 18 TYR D O 1
ATOM 810 N N . HIS D 1 19 ? 3.706 19.488 -20.118 1.00 18.76 19 HIS D N 1
ATOM 811 C CA . HIS D 1 19 ? 4.172 18.833 -21.350 1.00 19.56 19 HIS D CA 1
ATOM 812 C C . HIS D 1 19 ? 3.664 17.393 -21.413 1.00 19.32 19 HIS D C 1
ATOM 813 O O . HIS D 1 19 ? 3.250 16.933 -22.482 1.00 19.79 19 HIS D O 1
ATOM 820 N N . LEU D 1 20 ? 3.673 16.682 -20.291 1.00 19.48 20 LEU D N 1
ATOM 821 C CA . LEU D 1 20 ? 3.149 15.316 -20.285 1.00 19.17 20 LEU D CA 1
ATOM 822 C C . LEU D 1 20 ? 1.646 15.300 -20.593 1.00 20.13 20 LEU D C 1
ATOM 823 O O . LEU D 1 20 ? 1.181 14.462 -21.374 1.00 19.54 20 LEU D O 1
ATOM 828 N N . ALA D 1 21 ? 0.876 16.225 -20.034 1.00 20.27 21 ALA D N 1
ATOM 829 C CA . ALA D 1 21 ? -0.552 16.334 -20.325 1.00 19.76 21 ALA D CA 1
ATOM 830 C C . ALA D 1 21 ? -0.779 16.553 -21.805 1.00 20.06 21 ALA D C 1
ATOM 831 O O . ALA D 1 21 ? -1.663 15.924 -22.409 1.00 19.76 21 ALA D O 1
ATOM 833 N N . ASN D 1 22 ? 0.004 17.438 -22.429 1.00 19.33 22 ASN D N 1
ATOM 834 C CA . ASN D 1 22 ? -0.146 17.686 -23.865 1.00 20.02 22 ASN D CA 1
ATOM 835 C C . ASN D 1 22 ? 0.130 16.413 -24.654 1.00 19.27 22 ASN D C 1
ATOM 836 O O . ASN D 1 22 ? -0.590 16.109 -25.602 1.00 19.39 22 ASN D O 1
ATOM 841 N N . ALA D 1 23 ? 1.167 15.675 -24.259 1.00 19.08 23 ALA D N 1
ATOM 842 C CA . ALA D 1 23 ? 1.532 14.451 -24.953 1.00 19.42 23 ALA D CA 1
ATOM 843 C C . ALA D 1 23 ? 0.449 13.378 -24.812 1.00 18.20 23 ALA D C 1
ATOM 844 O O . ALA D 1 23 ? 0.091 12.732 -25.805 1.00 17.99 23 ALA D O 1
ATOM 846 N N . VAL D 1 24 ? -0.116 13.234 -23.617 1.00 18.96 24 VAL D N 1
ATOM 847 C CA . VAL D 1 24 ? -1.210 12.272 -23.407 1.00 18.75 24 VAL D CA 1
ATOM 848 C C . VAL D 1 24 ? -2.454 12.668 -24.213 1.00 19.01 24 VAL D C 1
ATOM 849 O O . VAL D 1 24 ? -3.141 11.801 -24.775 1.00 18.19 24 VAL D O 1
ATOM 853 N N . ALA D 1 25 ? -2.720 13.969 -24.319 1.00 18.62 25 ALA D N 1
ATOM 854 C CA . ALA D 1 25 ? -3.828 14.456 -25.133 1.00 19.24 25 ALA D CA 1
ATOM 855 C C . ALA D 1 25 ? -3.617 14.094 -26.617 1.00 19.01 25 ALA D C 1
ATOM 856 O O . ALA D 1 25 ? -4.552 13.684 -27.324 1.00 18.99 25 ALA D O 1
ATOM 858 N N . ARG D 1 26 ? -2.384 14.227 -27.111 1.00 18.69 26 ARG D N 1
ATOM 859 C CA . ARG D 1 26 ? -2.070 13.828 -28.482 1.00 19.43 26 ARG D CA 1
ATOM 860 C C . ARG D 1 26 ? -2.287 12.334 -28.659 1.00 18.39 26 ARG D C 1
ATOM 861 O O . ARG D 1 26 ? -2.813 11.909 -29.678 1.00 18.62 26 ARG D O 1
ATOM 869 N N . LEU D 1 27 ? -1.948 11.545 -27.642 1.00 18.10 27 LEU D N 1
ATOM 870 C CA . LEU D 1 27 ? -2.142 10.100 -27.735 1.00 17.34 27 LEU D CA 1
ATOM 871 C C . LEU D 1 27 ? -3.638 9.755 -27.757 1.00 17.60 27 LEU D C 1
ATOM 872 O O . LEU D 1 27 ? -4.068 8.893 -28.523 1.00 17.86 27 LEU D O 1
ATOM 877 N N . ALA D 1 28 ? -4.440 10.445 -26.929 1.00 17.23 28 ALA D N 1
ATOM 878 C CA . ALA D 1 28 ? -5.906 10.248 -26.930 1.00 17.13 28 ALA D CA 1
ATOM 879 C C . ALA D 1 28 ? -6.512 10.550 -28.291 1.00 17.58 28 ALA D C 1
ATOM 880 O O . ALA D 1 28 ? -7.360 9.809 -28.793 1.00 18.58 28 ALA D O 1
ATOM 882 N N . LYS D 1 29 ? -6.074 11.654 -28.888 1.00 18.15 29 LYS D N 1
ATOM 883 C CA . LYS D 1 29 ? -6.532 12.029 -30.224 1.00 18.82 29 LYS D CA 1
ATOM 884 C C . LYS D 1 29 ? -6.173 10.947 -31.255 1.00 17.23 29 LYS D C 1
ATOM 885 O O . LYS D 1 29 ? -7.008 10.538 -32.084 1.00 18.52 29 LYS D O 1
ATOM 891 N N . ALA D 1 30 ? -4.927 10.467 -31.212 1.00 17.13 30 ALA D N 1
ATOM 892 C CA . ALA D 1 30 ? -4.441 9.444 -32.157 1.00 18.29 30 ALA D CA 1
ATOM 893 C C . ALA D 1 30 ? -5.216 8.120 -32.051 1.00 18.10 30 ALA D C 1
ATOM 894 O O . ALA D 1 30 ? -5.561 7.498 -33.080 1.00 20.35 30 ALA D O 1
ATOM 896 N N . VAL D 1 31 ? -5.500 7.718 -30.804 1.00 18.80 31 VAL D N 1
ATOM 897 C CA . VAL D 1 31 ? -6.272 6.500 -30.521 1.00 19.62 31 VAL D CA 1
ATOM 898 C C . VAL D 1 31 ? -7.725 6.659 -30.977 1.00 20.37 31 VAL D C 1
ATOM 899 O O . VAL D 1 31 ? -8.293 5.754 -31.593 1.00 20.79 31 VAL D O 1
ATOM 903 N N . GLY D 1 32 ? -8.312 7.816 -30.679 1.00 21.30 32 GLY D N 1
ATOM 904 C CA . GLY D 1 32 ? -9.727 8.075 -30.964 1.00 21.72 32 GLY D CA 1
ATOM 905 C C . GLY D 1 32 ? -10.037 8.237 -32.434 1.00 22.72 32 GLY D C 1
ATOM 906 O O . GLY D 1 32 ? -11.148 7.927 -32.891 1.00 23.00 32 GLY D O 1
ATOM 907 N N . GLU D 1 33 ? -9.039 8.698 -33.179 1.00 23.90 33 GLU D N 1
ATOM 908 C CA . GLU D 1 33 ? -9.199 8.985 -34.597 1.00 25.28 33 GLU D CA 1
ATOM 909 C C . GLU D 1 33 ? -8.887 7.793 -35.503 1.00 25.19 33 GLU D C 1
ATOM 910 O O . GLU D 1 33 ? -9.200 7.835 -36.699 1.00 24.37 33 GLU D O 1
ATOM 916 N N . ARG D 1 34 ? -8.278 6.737 -34.961 1.00 26.32 34 ARG D N 1
ATOM 917 C CA . ARG D 1 34 ? -7.979 5.529 -35.753 1.00 28.86 34 ARG D CA 1
ATOM 918 C C . ARG D 1 34 ? -9.239 4.903 -36.325 1.00 29.66 34 ARG D C 1
ATOM 919 O O . ARG D 1 34 ? -9.271 4.530 -37.496 1.00 30.38 34 ARG D O 1
ATOM 928 N N . VAL E 1 3 ? 15.796 21.681 2.985 1.00 24.33 3 VAL E N 1
ATOM 929 C CA . VAL E 1 3 ? 14.943 21.173 1.871 1.00 22.82 3 VAL E CA 1
ATOM 930 C C . VAL E 1 3 ? 15.723 21.071 0.563 1.00 21.88 3 VAL E C 1
ATOM 931 O O . VAL E 1 3 ? 15.154 20.724 -0.472 1.00 20.70 3 VAL E O 1
ATOM 935 N N . LYS E 1 4 ? 17.023 21.358 0.603 1.00 20.82 4 LYS E N 1
ATOM 936 C CA . LYS E 1 4 ? 17.837 21.353 -0.627 1.00 20.60 4 LYS E CA 1
ATOM 937 C C . LYS E 1 4 ? 17.827 19.986 -1.314 1.00 20.23 4 LYS E C 1
ATOM 938 O O . LYS E 1 4 ? 17.667 19.890 -2.524 1.00 19.02 4 LYS E O 1
ATOM 944 N N . GLN E 1 5 ? 17.996 18.919 -0.546 1.00 20.37 5 GLN E N 1
ATOM 945 C CA . GLN E 1 5 ? 17.995 17.582 -1.117 1.00 20.25 5 GLN E CA 1
ATOM 946 C C . GLN E 1 5 ? 16.622 17.185 -1.673 1.00 19.69 5 GLN E C 1
ATOM 947 O O . GLN E 1 5 ? 16.536 16.484 -2.680 1.00 19.71 5 GLN E O 1
ATOM 953 N N . LEU E 1 6 ? 15.546 17.648 -1.037 1.00 19.06 6 LEU E N 1
ATOM 954 C CA . LEU E 1 6 ? 14.211 17.440 -1.588 1.00 18.51 6 LEU E CA 1
ATOM 955 C C . LEU E 1 6 ? 14.056 18.217 -2.898 1.00 18.43 6 LEU E C 1
ATOM 956 O O . LEU E 1 6 ? 13.494 17.710 -3.858 1.00 19.14 6 LEU E O 1
ATOM 961 N N . ALA E 1 7 ? 14.574 19.443 -2.942 1.00 18.50 7 ALA E N 1
ATOM 962 C CA . ALA E 1 7 ? 14.541 20.210 -4.189 1.00 18.31 7 ALA E CA 1
ATOM 963 C C . ALA E 1 7 ? 15.281 19.475 -5.301 1.00 18.15 7 ALA E C 1
ATOM 964 O O . ALA E 1 7 ? 14.819 19.425 -6.442 1.00 17.67 7 ALA E O 1
ATOM 966 N N . ASP E 1 8 ? 16.437 18.898 -4.971 1.00 18.60 8 ASP E N 1
ATOM 967 C CA . ASP E 1 8 ? 17.204 18.131 -5.945 1.00 19.39 8 ASP E CA 1
ATOM 968 C C . ASP E 1 8 ? 16.397 16.952 -6.472 1.00 18.96 8 ASP E C 1
ATOM 969 O O . ASP E 1 8 ? 16.412 16.669 -7.673 1.00 19.73 8 ASP E O 1
ATOM 974 N N . ALA E 1 9 ? 15.705 16.260 -5.570 1.00 18.60 9 ALA E N 1
ATOM 975 C CA . ALA E 1 9 ? 14.892 15.110 -5.955 1.00 19.06 9 ALA E CA 1
ATOM 976 C C . ALA E 1 9 ? 13.727 15.531 -6.848 1.00 19.17 9 ALA E C 1
ATOM 977 O O . ALA E 1 9 ? 13.417 14.855 -7.830 1.00 19.19 9 ALA E O 1
ATOM 979 N N . VAL E 1 10 ? 13.078 16.649 -6.522 1.00 19.70 10 VAL E N 1
ATOM 980 C CA . VAL E 1 10 ? 11.974 17.163 -7.351 1.00 19.26 10 VAL E CA 1
ATOM 981 C C . VAL E 1 10 ? 12.487 17.547 -8.751 1.00 19.35 10 VAL E C 1
ATOM 982 O O . VAL E 1 10 ? 11.843 17.281 -9.794 1.00 18.88 10 VAL E O 1
ATOM 986 N N . GLU E 1 11 ? 13.683 18.133 -8.816 1.00 19.19 11 GLU E N 1
ATOM 987 C CA . GLU E 1 11 ? 14.298 18.421 -10.119 1.00 20.43 11 GLU E CA 1
ATOM 988 C C . GLU E 1 11 ? 14.536 17.133 -10.912 1.00 19.67 11 GLU E C 1
ATOM 989 O O . GLU E 1 11 ? 14.327 17.095 -12.131 1.00 18.89 11 GLU E O 1
ATOM 995 N N . GLU E 1 12 ? 14.992 16.080 -10.240 1.00 19.91 12 GLU E N 1
ATOM 996 C CA . GLU E 1 12 ? 15.184 14.786 -10.906 1.00 19.78 12 GLU E CA 1
ATOM 997 C C . GLU E 1 12 ? 13.871 14.240 -11.471 1.00 19.19 12 GLU E C 1
ATOM 998 O O . GLU E 1 12 ? 13.826 13.760 -12.613 1.00 19.87 12 GLU E O 1
ATOM 1004 N N . LEU E 1 13 ? 12.806 14.330 -10.669 1.00 19.60 13 LEU E N 1
ATOM 1005 C CA . LEU E 1 13 ? 11.482 13.940 -11.139 1.00 19.42 13 LEU E CA 1
ATOM 1006 C C . LEU E 1 13 ? 11.005 14.773 -12.325 1.00 19.69 13 LEU E C 1
ATOM 1007 O O . LEU E 1 13 ? 10.410 14.241 -13.247 1.00 19.49 13 LEU E O 1
ATOM 1012 N N . ALA E 1 14 ? 11.238 16.087 -12.313 1.00 19.00 14 ALA E N 1
ATOM 1013 C CA . ALA E 1 14 ? 10.854 16.927 -13.440 1.00 19.38 14 ALA E CA 1
ATOM 1014 C C . ALA E 1 14 ? 11.563 16.455 -14.685 1.00 19.24 14 ALA E C 1
ATOM 1015 O O . ALA E 1 14 ? 10.939 16.352 -15.747 1.00 19.47 14 ALA E O 1
ATOM 1017 N N . SER E 1 15 ? 12.858 16.144 -14.574 1.00 19.06 15 SER E N 1
ATOM 1018 C CA . SER E 1 15 ? 13.602 15.642 -15.734 1.00 18.78 15 SER E CA 1
ATOM 1019 C C . SER E 1 15 ? 13.020 14.303 -16.232 1.00 19.11 15 SER E C 1
ATOM 1020 O O . SER E 1 15 ? 12.806 14.128 -17.430 1.00 19.35 15 SER E O 1
ATOM 1025 N N . ALA E 1 16 ? 12.716 13.392 -15.323 1.00 19.02 16 ALA E N 1
ATOM 1026 C CA . ALA E 1 16 ? 12.086 12.123 -15.692 1.00 19.36 16 ALA E CA 1
ATOM 1027 C C . ALA E 1 16 ? 10.751 12.340 -16.395 1.00 19.98 16 ALA E C 1
ATOM 1028 O O . ALA E 1 16 ? 10.467 11.697 -17.406 1.00 19.49 16 ALA E O 1
ATOM 1030 N N . ASN E 1 17 ? 9.946 13.280 -15.900 1.00 19.18 17 ASN E N 1
ATOM 1031 C CA . ASN E 1 17 ? 8.642 13.513 -16.502 1.00 19.74 17 ASN E CA 1
ATOM 1032 C C . ASN E 1 17 ? 8.710 14.195 -17.868 1.00 20.17 17 ASN E C 1
ATOM 1033 O O . ASN E 1 17 ? 7.875 13.926 -18.745 1.00 20.26 17 ASN E O 1
ATOM 1038 N N . TYR E 1 18 ? 9.725 15.033 -18.090 1.00 19.80 18 TYR E N 1
ATOM 1039 C CA . TYR E 1 18 ? 10.021 15.548 -19.430 1.00 20.84 18 TYR E CA 1
ATOM 1040 C C . TYR E 1 18 ? 10.390 14.403 -20.370 1.00 19.82 18 TYR E C 1
ATOM 1041 O O . TYR E 1 18 ? 9.954 14.407 -21.526 1.00 20.24 18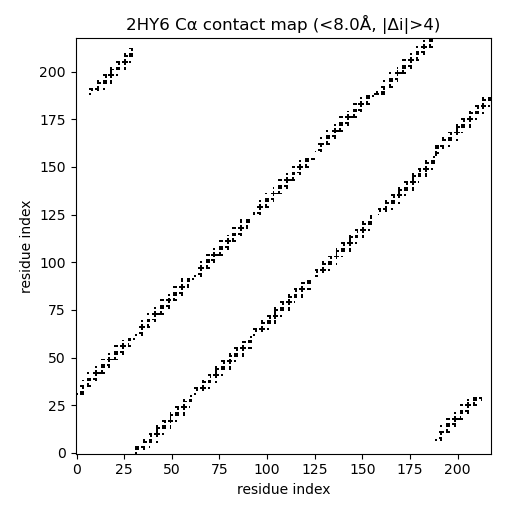 TYR E O 1
ATOM 1050 N N . HIS E 1 19 ? 11.238 13.477 -19.914 1.00 20.76 19 HIS E N 1
ATOM 1051 C CA . HIS E 1 19 ? 11.593 12.275 -20.697 1.00 21.01 19 HIS E CA 1
ATOM 1052 C C . HIS E 1 19 ? 10.313 11.485 -21.039 1.00 19.83 19 HIS E C 1
ATOM 1053 O O . HIS E 1 19 ? 10.127 11.055 -22.182 1.00 19.53 19 HIS E O 1
ATOM 1060 N N . LEU E 1 20 ? 9.436 11.306 -20.051 1.00 18.81 20 LEU E N 1
ATOM 1061 C CA . LEU E 1 20 ? 8.194 10.577 -20.260 1.00 19.16 20 LEU E CA 1
ATOM 1062 C C . LEU E 1 20 ? 7.290 11.279 -21.278 1.00 19.10 20 LEU E C 1
ATOM 1063 O O . LEU E 1 20 ? 6.737 10.631 -22.177 1.00 19.08 20 LEU E O 1
ATOM 1068 N N . ALA E 1 21 ? 7.167 12.600 -21.185 1.00 19.37 21 ALA E N 1
ATOM 1069 C CA . ALA E 1 21 ? 6.359 13.372 -22.138 1.00 19.36 21 ALA E CA 1
ATOM 1070 C C . ALA E 1 21 ? 6.862 13.189 -23.548 1.00 19.49 21 ALA E C 1
ATOM 1071 O O . ALA E 1 21 ? 6.073 12.992 -24.470 1.00 19.73 21 ALA E O 1
ATOM 1073 N N . ASN E 1 22 ? 8.181 13.246 -23.704 1.00 18.78 22 ASN E N 1
ATOM 1074 C CA . ASN E 1 22 ? 8.793 13.045 -25.013 1.00 19.52 22 ASN E CA 1
ATOM 1075 C C . ASN E 1 22 ? 8.459 11.655 -25.582 1.00 18.90 22 ASN E C 1
ATOM 1076 O O . ASN E 1 22 ? 8.112 11.520 -26.748 1.00 18.89 22 ASN E O 1
ATOM 1081 N N . ALA E 1 23 ? 8.548 10.629 -24.746 1.00 18.92 23 ALA E N 1
ATOM 1082 C CA . ALA E 1 23 ? 8.243 9.273 -25.168 1.00 18.66 23 ALA E CA 1
ATOM 1083 C C . ALA E 1 23 ? 6.761 9.096 -25.536 1.00 18.27 23 ALA E C 1
ATOM 1084 O O . ALA E 1 23 ? 6.436 8.478 -26.550 1.00 18.51 23 ALA E O 1
ATOM 1086 N N . VAL E 1 24 ? 5.866 9.659 -24.726 1.00 17.68 24 VAL E N 1
ATOM 1087 C CA . VAL E 1 24 ? 4.433 9.573 -24.994 1.00 17.89 24 VAL E CA 1
ATOM 1088 C C . VAL E 1 24 ? 4.102 10.281 -26.314 1.00 17.89 24 VAL E C 1
ATOM 1089 O O . VAL E 1 24 ? 3.298 9.782 -27.113 1.00 18.64 24 VAL E O 1
ATOM 1093 N N . ALA E 1 25 ? 4.720 11.442 -26.553 1.00 18.21 25 ALA E N 1
ATOM 1094 C CA . ALA E 1 25 ? 4.527 12.154 -27.819 1.00 17.42 25 ALA E CA 1
ATOM 1095 C C . ALA E 1 25 ? 4.953 11.280 -28.999 1.00 16.72 25 ALA E C 1
ATOM 1096 O O . ALA E 1 25 ? 4.278 11.243 -30.033 1.00 16.94 25 ALA E O 1
ATOM 1098 N N . ARG E 1 26 ? 6.061 10.557 -28.852 1.00 17.26 26 ARG E N 1
ATOM 1099 C CA . ARG E 1 26 ? 6.529 9.663 -29.921 1.00 17.66 26 ARG E CA 1
ATOM 1100 C C . ARG E 1 26 ? 5.559 8.516 -30.114 1.00 17.05 26 ARG E C 1
ATOM 1101 O O . ARG E 1 26 ? 5.329 8.115 -31.247 1.00 17.89 26 ARG E O 1
ATOM 1109 N N . LEU E 1 27 ? 4.966 7.993 -29.051 1.00 17.90 27 LEU E N 1
ATOM 1110 C CA . LEU E 1 27 ? 3.963 6.943 -29.192 1.00 17.23 27 LEU E CA 1
ATOM 1111 C C . LEU E 1 27 ? 2.699 7.455 -29.901 1.00 17.31 27 LEU E C 1
ATOM 1112 O O . LEU E 1 27 ? 2.147 6.772 -30.772 1.00 17.26 27 LEU E O 1
ATOM 1117 N N . ALA E 1 28 ? 2.278 8.677 -29.583 1.00 18.04 28 ALA E N 1
ATOM 1118 C CA . ALA E 1 28 ? 1.117 9.300 -30.252 1.00 19.07 28 ALA E CA 1
ATOM 1119 C C . ALA E 1 28 ? 1.341 9.408 -31.750 1.00 19.27 28 ALA E C 1
ATOM 1120 O O . ALA E 1 28 ? 0.460 9.081 -32.551 1.00 19.78 28 ALA E O 1
ATOM 1122 N N . LYS E 1 29 ? 2.546 9.834 -32.119 1.00 19.36 29 LYS E N 1
ATOM 1123 C CA . LYS E 1 29 ? 2.936 9.938 -33.519 1.00 20.47 29 LYS E CA 1
ATOM 1124 C C . LYS E 1 29 ? 2.901 8.575 -34.205 1.00 19.17 29 LYS E C 1
ATOM 1125 O O . LYS E 1 29 ? 2.375 8.439 -35.318 1.00 18.54 29 LYS E O 1
ATOM 1131 N N . ALA E 1 30 ? 3.463 7.557 -33.557 1.00 19.03 30 ALA E N 1
ATOM 1132 C CA . ALA E 1 30 ? 3.502 6.215 -34.135 1.00 19.35 30 ALA E CA 1
ATOM 1133 C C . ALA E 1 30 ? 2.105 5.638 -34.336 1.00 19.47 30 ALA E C 1
ATOM 1134 O O . ALA E 1 30 ? 1.827 5.043 -35.386 1.00 20.42 30 ALA E O 1
ATOM 1136 N N . VAL E 1 31 ? 1.222 5.846 -33.360 1.00 20.01 31 VAL E N 1
ATOM 1137 C CA . VAL E 1 31 ? -0.167 5.396 -33.443 1.00 20.79 31 VAL E CA 1
ATOM 1138 C C . VAL E 1 31 ? -0.915 6.113 -34.578 1.00 21.01 31 VAL E C 1
ATOM 1139 O O . VAL E 1 31 ? -1.635 5.477 -35.357 1.00 21.60 31 VAL E O 1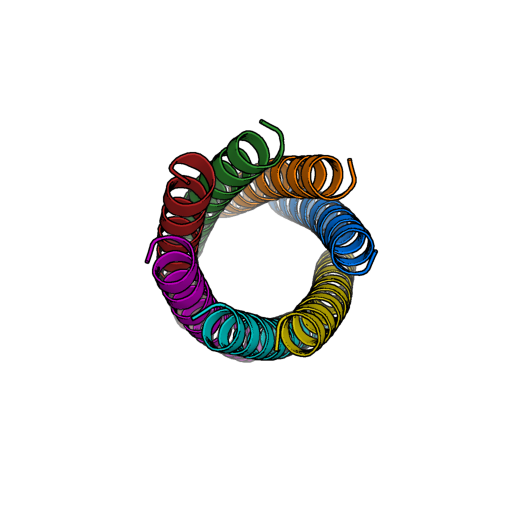
ATOM 1143 N N . GLY E 1 32 ? -0.714 7.425 -34.679 1.00 21.93 32 GLY E N 1
ATOM 1144 C CA . GLY E 1 32 ? -1.412 8.261 -35.659 1.00 23.30 32 GLY E CA 1
ATOM 1145 C C . GLY E 1 32 ? -0.934 8.104 -37.091 1.00 24.50 32 GLY E C 1
ATOM 1146 O O . GLY E 1 32 ? -1.662 8.447 -38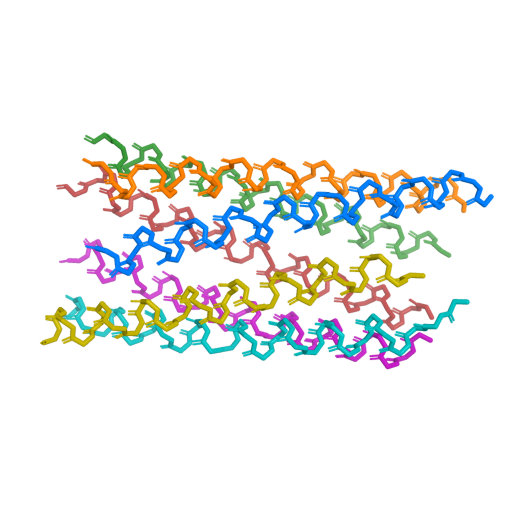.033 1.00 25.42 32 GLY E O 1
ATOM 1147 N N . GLU E 1 33 ? 0.278 7.584 -37.283 1.00 25.10 33 GLU E N 1
ATOM 1148 C CA . GLU E 1 33 ? 0.825 7.386 -38.631 1.00 26.90 33 GLU E CA 1
ATOM 1149 C C . GLU E 1 33 ? 0.452 5.984 -39.112 1.00 25.98 33 GLU E C 1
ATOM 1150 O O . GLU E 1 33 ? 0.523 5.674 -40.316 1.00 26.99 33 GLU E O 1
ATOM 1156 N N . MET F 1 1 ? 10.027 16.671 11.279 1.00 33.55 1 MET F N 1
ATOM 1157 C CA . MET F 1 1 ? 9.870 16.416 9.822 1.00 33.62 1 MET F CA 1
ATOM 1158 C C . MET F 1 1 ? 11.146 15.788 9.260 1.00 31.97 1 MET F C 1
ATOM 1159 O O . MET F 1 1 ? 12.199 16.433 9.211 1.00 32.35 1 MET F O 1
ATOM 1164 N N . LYS F 1 2 ? 11.050 14.523 8.859 1.00 29.66 2 LYS F N 1
ATOM 1165 C CA . LYS F 1 2 ? 12.191 13.814 8.284 1.00 28.19 2 LYS F CA 1
ATOM 1166 C C . LYS F 1 2 ? 12.167 13.939 6.768 1.00 27.35 2 LYS F C 1
ATOM 1167 O O . LYS F 1 2 ? 11.688 13.041 6.061 1.00 26.65 2 LYS F O 1
ATOM 1173 N N . VAL F 1 3 ? 12.701 15.049 6.263 1.00 26.14 3 VAL F N 1
ATOM 1174 C CA . VAL F 1 3 ? 12.672 15.339 4.821 1.00 25.16 3 VAL F CA 1
ATOM 1175 C C . VAL F 1 3 ? 13.331 14.228 3.991 1.00 23.34 3 VAL F C 1
ATOM 1176 O O . VAL F 1 3 ? 12.945 13.999 2.840 1.00 20.86 3 VAL F O 1
ATOM 1180 N N . LYS F 1 4 ? 14.295 13.518 4.576 1.00 22.64 4 LYS F N 1
ATOM 1181 C CA . LYS F 1 4 ? 15.012 12.437 3.891 1.00 23.56 4 LYS F CA 1
ATOM 1182 C C . LYS F 1 4 ? 14.077 11.364 3.327 1.00 22.25 4 LYS F C 1
ATOM 1183 O O . LYS F 1 4 ? 14.260 10.908 2.197 1.00 21.18 4 LYS F O 1
ATOM 1189 N N . GLN F 1 5 ? 13.066 10.977 4.101 1.00 21.46 5 GLN F N 1
ATOM 1190 C CA . GLN F 1 5 ? 12.093 9.984 3.652 1.00 21.19 5 GLN F CA 1
ATOM 1191 C C . GLN F 1 5 ? 11.420 10.455 2.373 1.00 19.94 5 GLN F C 1
ATOM 1192 O O . GLN F 1 5 ? 11.230 9.677 1.431 1.00 19.69 5 GLN F O 1
ATOM 1198 N N . LEU F 1 6 ? 11.031 11.727 2.340 1.00 19.57 6 LEU F N 1
ATOM 1199 C CA . LEU F 1 6 ? 10.357 12.250 1.147 1.00 19.48 6 LEU F CA 1
ATOM 1200 C C . LEU F 1 6 ? 11.295 12.394 -0.031 1.00 18.72 6 LEU F C 1
ATOM 1201 O O . LEU F 1 6 ? 10.927 12.046 -1.142 1.00 18.12 6 LEU F O 1
ATOM 1206 N N . ALA F 1 7 ? 12.501 12.898 0.203 1.00 17.89 7 ALA F N 1
ATOM 1207 C CA . ALA F 1 7 ? 13.467 13.017 -0.891 1.00 18.50 7 ALA F CA 1
ATOM 1208 C C . ALA F 1 7 ? 13.800 11.652 -1.476 1.00 18.47 7 ALA F C 1
ATOM 1209 O O . ALA F 1 7 ? 13.845 11.508 -2.700 1.00 18.22 7 ALA F O 1
ATOM 1211 N N . ASP F 1 8 ? 13.997 10.647 -0.623 1.00 19.29 8 ASP F N 1
ATOM 1212 C CA . ASP F 1 8 ? 14.257 9.286 -1.104 1.00 19.76 8 ASP F CA 1
ATOM 1213 C C . ASP F 1 8 ? 13.102 8.756 -1.935 1.00 19.13 8 ASP F C 1
ATOM 1214 O O . ASP F 1 8 ? 13.315 8.185 -3.013 1.00 18.99 8 ASP F O 1
ATOM 1219 N N . ALA F 1 9 ? 11.872 8.988 -1.488 1.00 18.46 9 ALA F N 1
ATOM 1220 C CA . ALA F 1 9 ? 10.699 8.526 -2.232 1.00 18.35 9 ALA F CA 1
ATOM 1221 C C . ALA F 1 9 ? 10.571 9.206 -3.583 1.00 18.10 9 ALA F C 1
ATOM 1222 O O . ALA F 1 9 ? 10.265 8.565 -4.578 1.00 18.46 9 ALA F O 1
ATOM 1224 N N . VAL F 1 10 ? 10.818 10.513 -3.622 1.00 17.66 10 VAL F N 1
ATOM 1225 C CA . VAL F 1 10 ? 10.752 11.234 -4.899 1.00 17.91 10 VAL F CA 1
ATOM 1226 C C . VAL F 1 10 ? 11.846 10.739 -5.858 1.00 18.21 10 VAL F C 1
ATOM 1227 O O . VAL F 1 10 ? 11.610 10.624 -7.064 1.00 18.73 10 VAL F O 1
ATOM 1231 N N . GLU F 1 11 ? 13.030 10.438 -5.346 1.00 18.38 11 GLU F N 1
ATOM 1232 C CA . GLU F 1 11 ? 14.090 9.851 -6.185 1.00 18.74 11 GLU F CA 1
ATOM 1233 C C . GLU F 1 11 ? 13.658 8.509 -6.749 1.00 18.99 11 GLU F C 1
ATOM 1234 O O . GLU F 1 11 ? 13.915 8.214 -7.908 1.00 19.14 11 GLU F O 1
ATOM 1240 N N . GLU F 1 12 ? 12.991 7.697 -5.936 1.00 19.00 12 GLU F N 1
ATOM 1241 C CA . GLU F 1 12 ? 12.481 6.403 -6.426 1.00 18.58 12 GLU F CA 1
ATOM 1242 C C . GLU F 1 12 ? 11.429 6.595 -7.502 1.00 19.51 12 GLU F C 1
ATOM 1243 O O . GLU F 1 12 ? 11.418 5.881 -8.513 1.00 18.97 12 GLU F O 1
ATOM 1249 N N . LEU F 1 13 ? 10.560 7.591 -7.316 1.00 18.69 13 LEU F N 1
ATOM 1250 C CA . LEU F 1 13 ? 9.572 7.886 -8.356 1.00 19.05 13 LEU F CA 1
ATOM 1251 C C . LEU F 1 13 ? 10.222 8.370 -9.651 1.00 19.45 13 LEU F C 1
ATOM 1252 O O . LEU F 1 13 ? 9.838 7.963 -10.751 1.00 19.70 13 LEU F O 1
ATOM 1257 N N . ALA F 1 14 ? 11.215 9.251 -9.539 1.00 19.18 14 ALA F N 1
ATOM 1258 C CA . ALA F 1 14 ? 11.928 9.685 -10.729 1.00 19.64 14 ALA F CA 1
ATOM 1259 C C . ALA F 1 14 ? 12.538 8.495 -11.463 1.00 18.84 14 ALA F C 1
ATOM 1260 O O . ALA F 1 14 ? 12.446 8.408 -12.691 1.00 18.68 14 ALA F O 1
ATOM 1262 N N . SER F 1 15 ? 13.171 7.584 -10.729 1.00 19.05 15 SER F N 1
ATOM 1263 C CA . SER F 1 15 ? 13.792 6.411 -11.326 1.00 20.05 15 SER F CA 1
ATOM 1264 C C . SER F 1 15 ? 12.768 5.555 -12.068 1.00 19.87 15 SER F C 1
ATOM 1265 O O . SER F 1 15 ? 12.989 5.119 -13.209 1.00 19.53 15 SER F O 1
ATOM 1270 N N . ALA F 1 16 ? 11.610 5.353 -11.442 1.00 18.96 16 ALA F N 1
ATOM 1271 C CA . ALA F 1 16 ? 10.526 4.583 -12.062 1.00 19.45 16 ALA F CA 1
ATOM 1272 C C . ALA F 1 16 ? 10.035 5.273 -13.330 1.00 19.33 16 ALA F C 1
ATOM 1273 O O . ALA F 1 16 ? 9.750 4.609 -14.329 1.00 19.20 16 ALA F O 1
ATOM 1275 N N . ASN F 1 17 ? 9.945 6.603 -13.306 1.00 19.63 17 ASN F N 1
ATOM 1276 C CA . ASN F 1 17 ? 9.419 7.320 -14.460 1.00 20.15 17 ASN F CA 1
ATOM 1277 C C . ASN F 1 17 ? 10.405 7.373 -15.616 1.00 19.07 17 ASN F C 1
ATOM 1278 O O . ASN F 1 17 ? 9.984 7.376 -16.783 1.00 19.25 17 ASN F O 1
ATOM 1283 N N . TYR F 1 18 ? 11.714 7.407 -15.348 1.00 18.86 18 TYR F N 1
ATOM 1284 C CA . TYR F 1 18 ? 12.700 7.249 -16.414 1.00 18.80 18 TYR F CA 1
ATOM 1285 C C . TYR F 1 18 ? 12.555 5.862 -17.021 1.00 18.54 18 TYR F C 1
ATOM 1286 O O . TYR F 1 18 ? 12.640 5.724 -18.229 1.00 18.72 18 TYR F O 1
ATOM 1295 N N . HIS F 1 19 ? 12.304 4.842 -16.214 1.00 19.11 19 HIS F N 1
ATOM 1296 C CA . HIS F 1 19 ? 12.144 3.466 -16.715 1.00 19.33 19 HIS F CA 1
ATOM 1297 C C . HIS F 1 19 ? 10.866 3.371 -17.549 1.00 19.30 19 HIS F C 1
ATOM 1298 O O . HIS F 1 19 ? 10.873 2.806 -18.659 1.00 19.53 19 HIS F O 1
ATOM 1305 N N . LEU F 1 20 ? 9.792 4.010 -17.092 1.00 18.77 20 LEU F N 1
ATOM 1306 C CA . LEU F 1 20 ? 8.541 4.073 -17.853 1.00 19.48 20 LEU F CA 1
ATOM 1307 C C . LEU F 1 20 ? 8.738 4.791 -19.185 1.00 19.62 20 LEU F C 1
ATOM 1308 O O . LEU F 1 20 ? 8.248 4.351 -20.234 1.00 18.84 20 LEU F O 1
ATOM 1313 N N . ALA F 1 21 ? 9.447 5.919 -19.163 1.00 19.55 21 ALA F N 1
ATOM 1314 C CA . ALA F 1 21 ? 9.725 6.652 -20.390 1.00 19.34 21 ALA F CA 1
ATOM 1315 C C . ALA F 1 21 ? 10.456 5.770 -21.396 1.00 18.09 21 ALA F C 1
ATOM 1316 O O . ALA F 1 21 ? 10.130 5.747 -22.598 1.00 18.21 21 ALA F O 1
ATOM 1318 N N . ASN F 1 22 ? 11.441 5.009 -20.925 1.00 19.31 22 ASN F N 1
ATOM 1319 C CA . ASN F 1 22 ? 12.181 4.135 -21.822 1.00 19.16 22 ASN F CA 1
ATOM 1320 C C . ASN F 1 22 ? 11.276 3.052 -22.424 1.00 18.58 22 ASN F C 1
ATOM 1321 O O . ASN F 1 22 ? 11.331 2.808 -23.618 1.00 18.57 22 ASN F O 1
ATOM 1326 N N . ALA F 1 23 ? 10.397 2.483 -21.600 1.00 18.37 23 ALA F N 1
ATOM 1327 C CA . ALA F 1 23 ? 9.455 1.450 -22.054 1.00 17.97 23 ALA F CA 1
ATOM 1328 C C . ALA F 1 23 ? 8.485 2.019 -23.091 1.00 18.04 23 ALA F C 1
ATOM 1329 O O . ALA F 1 23 ? 8.205 1.395 -24.109 1.00 17.48 23 ALA F O 1
ATOM 1331 N N . VAL F 1 24 ? 7.973 3.221 -22.854 1.00 17.67 24 VAL F N 1
ATOM 1332 C CA . VAL F 1 24 ? 7.044 3.855 -23.797 1.00 18.48 24 VAL F CA 1
ATOM 1333 C C . VAL F 1 24 ? 7.738 4.154 -25.123 1.00 17.88 24 VAL F C 1
ATOM 1334 O O . VAL F 1 24 ? 7.146 3.983 -26.195 1.00 18.33 24 VAL F O 1
ATOM 1338 N N . ALA F 1 25 ? 8.990 4.605 -25.056 1.00 18.39 25 ALA F N 1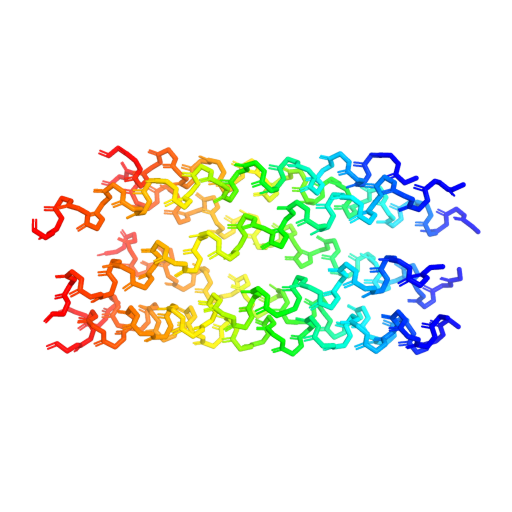
ATOM 1339 C CA . ALA F 1 25 ? 9.772 4.863 -26.269 1.00 18.55 25 ALA F CA 1
ATOM 1340 C C . ALA F 1 25 ? 9.991 3.575 -27.071 1.00 18.92 25 ALA F C 1
ATOM 1341 O O . ALA F 1 25 ? 9.894 3.593 -28.305 1.00 18.75 25 ALA F O 1
ATOM 1343 N N . ARG F 1 26 ? 10.237 2.461 -26.371 1.00 19.39 26 ARG F N 1
ATOM 1344 C CA . ARG F 1 26 ? 10.364 1.149 -27.026 1.00 19.67 26 ARG F CA 1
ATOM 1345 C C . ARG F 1 26 ? 9.052 0.725 -27.686 1.00 18.58 26 ARG F C 1
ATOM 1346 O O . ARG F 1 26 ? 9.053 0.191 -28.805 1.00 18.41 26 ARG F O 1
ATOM 1354 N N . LEU F 1 27 ? 7.930 0.974 -27.001 1.00 17.70 27 LEU F N 1
ATOM 1355 C CA . LEU F 1 27 ? 6.614 0.698 -27.601 1.00 17.89 27 LEU F CA 1
ATOM 1356 C C . LEU F 1 27 ? 6.366 1.554 -28.838 1.00 17.94 27 LEU F C 1
ATOM 1357 O O . LEU F 1 27 ? 5.879 1.049 -29.838 1.00 17.53 27 LEU F O 1
ATOM 1362 N N . ALA F 1 28 ? 6.735 2.835 -28.786 1.00 17.55 28 ALA F N 1
ATOM 1363 C CA . ALA F 1 28 ? 6.619 3.719 -29.960 1.00 17.47 28 ALA F CA 1
ATOM 1364 C C . ALA F 1 28 ? 7.405 3.181 -31.170 1.00 16.93 28 ALA F C 1
ATOM 1365 O O . ALA F 1 28 ? 6.918 3.169 -32.299 1.00 16.74 28 ALA F O 1
ATOM 1367 N N . LYS F 1 29 ? 8.626 2.720 -30.911 1.00 18.00 29 LYS F N 1
ATOM 1368 C CA . LYS F 1 29 ? 9.472 2.159 -31.966 1.00 19.47 29 LYS F CA 1
ATOM 1369 C C . LYS F 1 29 ? 8.834 0.900 -32.538 1.00 19.20 29 LYS F C 1
ATOM 1370 O O . LYS F 1 29 ? 8.794 0.733 -33.748 1.00 18.86 29 LYS F O 1
ATOM 1376 N N . ALA F 1 30 ? 8.313 0.030 -31.677 1.00 18.85 30 ALA F N 1
ATOM 1377 C CA . ALA F 1 30 ? 7.686 -1.219 -32.118 1.00 19.41 30 ALA F CA 1
ATOM 1378 C C . ALA F 1 30 ? 6.437 -0.961 -32.970 1.00 19.30 30 ALA F C 1
ATOM 1379 O O . ALA F 1 30 ? 6.241 -1.594 -34.015 1.00 19.60 30 ALA F O 1
ATOM 1381 N N . VAL F 1 31 ? 5.619 0.002 -32.553 1.00 19.28 31 VAL F N 1
ATOM 1382 C CA . VAL F 1 31 ? 4.394 0.361 -33.284 1.00 20.30 31 VAL F CA 1
ATOM 1383 C C . VAL F 1 31 ? 4.719 0.960 -34.661 1.00 20.73 31 VAL F C 1
ATOM 1384 O O . VAL F 1 31 ? 4.058 0.657 -35.663 1.00 21.36 31 VAL F O 1
ATOM 1388 N N . GLY F 1 32 ? 5.749 1.799 -34.704 1.00 21.16 32 GLY F N 1
ATOM 1389 C CA . GLY F 1 32 ? 6.122 2.501 -35.925 1.00 21.99 32 GLY F CA 1
ATOM 1390 C C . GLY F 1 32 ? 6.957 1.637 -36.844 1.00 22.47 32 GLY F C 1
ATOM 1391 O O . GLY F 1 32 ? 7.002 1.878 -38.060 1.00 24.48 32 GLY F O 1
ATOM 1392 N N . VAL G 1 3 ? 6.095 13.636 7.713 1.00 25.72 3 VAL G N 1
ATOM 1393 C CA . VAL G 1 3 ? 5.901 13.348 6.259 1.00 25.01 3 VAL G CA 1
ATOM 1394 C C . VAL G 1 3 ? 6.000 11.860 5.896 1.00 24.12 3 VAL G C 1
ATOM 1395 O O . VAL G 1 3 ? 6.060 11.523 4.728 1.00 22.46 3 VAL G O 1
ATOM 1399 N N . LYS G 1 4 ? 6.010 10.969 6.876 1.00 23.69 4 LYS G N 1
ATOM 1400 C CA . LYS G 1 4 ? 6.168 9.534 6.629 1.00 22.95 4 LYS G CA 1
ATOM 1401 C C . LYS G 1 4 ? 5.056 8.965 5.743 1.00 22.20 4 LYS G C 1
ATOM 1402 O O . LYS G 1 4 ? 5.323 8.203 4.821 1.00 21.61 4 LYS G O 1
ATOM 1408 N N . GLN G 1 5 ? 3.819 9.359 6.029 1.00 21.14 5 GLN G N 1
ATOM 1409 C CA . GLN G 1 5 ? 2.666 8.867 5.287 1.00 21.31 5 GLN G CA 1
ATOM 1410 C C . GLN G 1 5 ? 2.767 9.321 3.836 1.00 19.88 5 GLN G C 1
ATOM 1411 O O . GLN G 1 5 ? 2.577 8.536 2.912 1.00 19.53 5 GLN G O 1
ATOM 1417 N N . LEU G 1 6 ? 3.073 10.597 3.635 1.00 19.10 6 LEU G N 1
ATOM 1418 C CA . LEU G 1 6 ? 3.242 11.132 2.288 1.00 18.60 6 LEU G CA 1
ATOM 1419 C C . LEU G 1 6 ? 4.374 10.416 1.545 1.00 17.64 6 LEU G C 1
ATOM 1420 O O . LEU G 1 6 ? 4.215 10.058 0.377 1.00 17.91 6 LEU G O 1
ATOM 1425 N N . ALA G 1 7 ? 5.517 10.236 2.211 1.00 18.23 7 ALA G N 1
ATOM 1426 C CA . ALA G 1 7 ? 6.635 9.525 1.595 1.00 18.08 7 ALA G CA 1
ATOM 1427 C C . ALA G 1 7 ? 6.263 8.097 1.253 1.00 17.87 7 ALA G C 1
ATOM 1428 O O . ALA G 1 7 ? 6.617 7.617 0.183 1.00 17.72 7 ALA G O 1
ATOM 1430 N N . ASP G 1 8 ? 5.499 7.432 2.114 1.00 18.73 8 ASP G N 1
ATOM 1431 C CA . ASP G 1 8 ? 5.074 6.057 1.833 1.00 18.61 8 ASP G CA 1
ATOM 1432 C C . ASP G 1 8 ? 4.164 5.999 0.602 1.00 18.28 8 ASP G C 1
ATOM 1433 O O . ASP G 1 8 ? 4.296 5.110 -0.232 1.00 19.11 8 ASP G O 1
ATOM 1438 N N . ALA G 1 9 ? 3.255 6.962 0.472 1.00 18.41 9 ALA G N 1
ATOM 1439 C CA . ALA G 1 9 ? 2.387 7.018 -0.712 1.00 18.30 9 ALA G CA 1
ATOM 1440 C C . ALA G 1 9 ? 3.194 7.241 -1.992 1.00 18.71 9 ALA G C 1
ATOM 1441 O O . ALA G 1 9 ? 2.929 6.627 -3.019 1.00 18.59 9 ALA G O 1
ATOM 1443 N N . VAL G 1 10 ? 4.198 8.115 -1.932 1.00 18.70 10 VAL G N 1
ATOM 1444 C CA . VAL G 1 10 ? 5.062 8.358 -3.105 1.00 18.64 10 VAL G CA 1
ATOM 1445 C C . VAL G 1 10 ? 5.850 7.086 -3.470 1.00 18.68 10 VAL G C 1
ATOM 1446 O O . VAL G 1 10 ? 6.022 6.767 -4.650 1.00 18.70 10 VAL G O 1
ATOM 1450 N N . GLU G 1 11 ? 6.325 6.376 -2.439 1.00 18.83 11 GLU G N 1
ATOM 1451 C CA . GLU G 1 11 ? 6.992 5.081 -2.660 1.00 20.22 11 GLU G CA 1
ATOM 1452 C C . GLU G 1 11 ? 6.076 4.077 -3.361 1.00 20.08 11 GLU G C 1
ATOM 14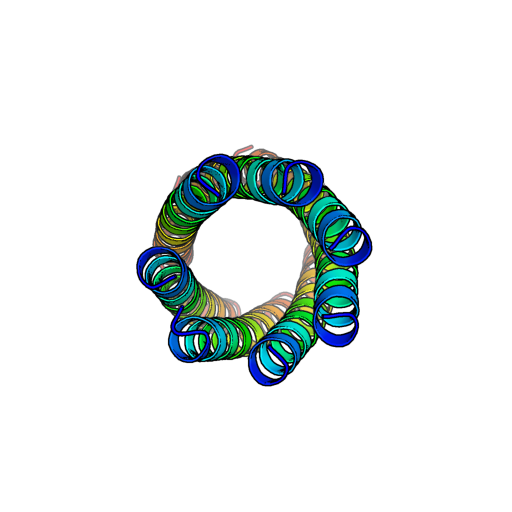53 O O . GLU G 1 11 ? 6.503 3.363 -4.273 1.00 20.56 11 GLU G O 1
ATOM 1459 N N . GLU G 1 12 ? 4.807 4.036 -2.955 1.00 19.44 12 GLU G N 1
ATOM 1460 C CA . GLU G 1 12 ? 3.843 3.151 -3.606 1.00 20.44 12 GLU G CA 1
ATOM 1461 C C . GLU G 1 12 ? 3.592 3.560 -5.035 1.00 19.83 12 GLU G C 1
ATOM 1462 O O . GLU G 1 12 ? 3.441 2.693 -5.902 1.00 20.41 12 GLU G O 1
ATOM 1468 N N . LEU G 1 13 ? 3.543 4.857 -5.303 1.00 19.07 13 LEU G N 1
ATOM 1469 C CA . LEU G 1 13 ? 3.413 5.309 -6.678 1.00 19.61 13 LEU G CA 1
ATOM 1470 C C . LEU G 1 13 ? 4.635 4.910 -7.514 1.00 20.34 13 LEU G C 1
ATOM 1471 O O . LEU G 1 13 ? 4.487 4.524 -8.677 1.00 20.69 13 LEU G O 1
ATOM 1476 N N . ALA G 1 14 ? 5.832 5.012 -6.934 1.00 19.13 14 ALA G N 1
ATOM 1477 C CA . ALA G 1 14 ? 7.049 4.584 -7.640 1.00 19.54 14 ALA G CA 1
ATOM 1478 C C . ALA G 1 14 ? 6.958 3.100 -7.993 1.00 19.19 14 ALA G C 1
ATOM 1479 O O . ALA G 1 14 ? 7.256 2.711 -9.134 1.00 20.39 14 ALA G O 1
ATOM 1481 N N . SER G 1 15 ? 6.554 2.282 -7.019 1.00 19.04 15 SER G N 1
ATOM 1482 C CA . SER G 1 15 ? 6.382 0.853 -7.291 1.00 19.50 15 SER G CA 1
ATOM 1483 C C . SER G 1 15 ? 5.394 0.606 -8.414 1.00 19.70 15 SER G C 1
ATOM 1484 O O . SER G 1 15 ? 5.644 -0.213 -9.310 1.00 19.46 15 SER G O 1
ATOM 1487 N N . ALA G 1 16 ? 4.255 1.295 -8.381 1.00 18.89 16 ALA G N 1
ATOM 1488 C CA . ALA G 1 16 ? 3.250 1.104 -9.416 1.00 19.53 16 ALA G CA 1
ATOM 1489 C C . ALA G 1 16 ? 3.757 1.478 -10.816 1.00 20.12 16 ALA G C 1
ATOM 1490 O O . ALA G 1 16 ? 3.511 0.763 -11.793 1.00 20.38 16 ALA G O 1
ATOM 1492 N N . ASN G 1 17 ? 4.490 2.583 -10.908 1.00 19.02 17 ASN G N 1
ATOM 1493 C CA . ASN G 1 17 ? 5.051 2.982 -12.185 1.00 19.50 17 ASN G CA 1
ATOM 1494 C C . ASN G 1 17 ? 6.128 2.036 -12.662 1.00 19.92 17 ASN G C 1
ATOM 1495 O O . ASN G 1 17 ? 6.254 1.859 -13.874 1.00 20.01 17 ASN G O 1
ATOM 1504 N N . TYR G 1 18 ? 6.893 1.431 -11.768 1.00 19.67 18 TYR G N 1
ATOM 1505 C CA . TYR G 1 18 ? 7.842 0.369 -12.142 1.00 19.40 18 TYR G CA 1
ATOM 1506 C C . TYR G 1 18 ? 7.084 -0.796 -12.775 1.00 19.60 18 TYR G C 1
ATOM 1507 O O . TYR G 1 18 ? 7.469 -1.276 -13.849 1.00 19.22 18 TYR G O 1
ATOM 1516 N N . HIS G 1 19 ? 5.981 -1.219 -12.146 1.00 19.03 19 HIS G N 1
ATOM 1517 C CA . HIS G 1 19 ? 5.199 -2.310 -12.736 1.00 19.31 19 HIS G CA 1
ATOM 1518 C C . HIS G 1 19 ? 4.584 -1.924 -14.067 1.00 18.60 19 HIS G C 1
ATOM 1519 O O . HIS G 1 19 ? 4.556 -2.739 -15.020 1.00 19.42 19 HIS G O 1
ATOM 1526 N N . LEU G 1 20 ? 4.088 -0.691 -14.162 1.00 18.86 20 LEU G N 1
ATOM 1527 C CA . LEU G 1 20 ? 3.559 -0.213 -15.435 1.00 19.19 20 LEU G CA 1
ATOM 1528 C C . LEU G 1 20 ? 4.637 -0.255 -16.510 1.00 19.48 20 LEU G C 1
ATOM 1529 O O . LEU G 1 20 ? 4.392 -0.678 -17.645 1.00 19.73 20 LEU G O 1
ATOM 1534 N N . ALA G 1 21 ? 5.836 0.228 -16.174 1.00 19.19 21 ALA G N 1
ATOM 1535 C CA . ALA G 1 21 ? 6.936 0.239 -17.149 1.00 18.76 21 ALA G CA 1
ATOM 1536 C C . ALA G 1 21 ? 7.252 -1.156 -17.635 1.00 18.85 21 ALA G C 1
ATOM 1537 O O . ALA G 1 21 ? 7.439 -1.370 -18.824 1.00 19.00 21 ALA G O 1
ATOM 1539 N N . ASN G 1 22 ? 7.298 -2.123 -16.739 1.00 18.68 22 ASN G N 1
ATOM 1540 C CA . ASN G 1 22 ? 7.588 -3.488 -17.146 1.00 18.28 22 ASN G CA 1
ATOM 1541 C C . ASN G 1 22 ? 6.499 -4.072 -18.047 1.00 19.12 22 ASN G C 1
ATOM 1542 O O . ASN G 1 22 ? 6.801 -4.738 -19.033 1.00 19.09 22 ASN G O 1
ATOM 1547 N N . ALA G 1 23 ? 5.230 -3.783 -17.737 1.00 18.66 23 ALA G N 1
ATOM 1548 C CA . ALA G 1 23 ? 4.112 -4.227 -18.579 1.00 18.68 23 ALA G CA 1
ATOM 1549 C C . ALA G 1 23 ? 4.188 -3.616 -19.976 1.00 18.45 23 ALA G C 1
ATOM 1550 O O . ALA G 1 23 ? 3.947 -4.288 -20.985 1.00 18.89 23 ALA G O 1
ATOM 1552 N N . VAL G 1 24 ? 4.531 -2.334 -20.056 1.00 18.65 24 VAL G N 1
ATOM 1553 C CA . VAL G 1 24 ? 4.672 -1.657 -21.356 1.00 18.63 24 VAL G CA 1
ATOM 1554 C C . VAL G 1 24 ? 5.848 -2.230 -22.144 1.00 18.45 24 VAL G C 1
ATOM 1555 O O . VAL G 1 24 ? 5.748 -2.404 -23.339 1.00 18.64 24 VAL G O 1
ATOM 1559 N N . ALA G 1 25 ? 6.951 -2.528 -21.456 1.00 18.66 25 ALA G N 1
ATOM 1560 C CA . ALA G 1 25 ? 8.105 -3.132 -22.139 1.00 18.97 25 ALA G CA 1
ATOM 1561 C C . ALA G 1 25 ? 7.761 -4.508 -22.701 1.00 19.08 25 ALA G C 1
ATOM 1562 O O . ALA G 1 25 ? 8.159 -4.845 -23.822 1.00 19.12 25 ALA G O 1
ATOM 1564 N N . ARG G 1 26 ? 7.014 -5.300 -21.932 1.00 19.42 26 ARG G N 1
ATOM 1565 C CA . ARG G 1 26 ? 6.580 -6.619 -22.426 1.00 19.30 26 ARG G CA 1
ATOM 1566 C C . ARG G 1 26 ? 5.676 -6.469 -23.645 1.00 19.14 26 ARG G C 1
ATOM 1567 O O . ARG G 1 26 ? 5.784 -7.226 -24.622 1.00 19.41 26 ARG G O 1
ATOM 1575 N N . LEU G 1 27 ? 4.798 -5.472 -23.616 1.00 18.59 27 LEU G N 1
ATOM 1576 C CA . LEU G 1 27 ? 3.924 -5.205 -24.760 1.00 18.93 27 LEU G CA 1
ATOM 1577 C C . LEU G 1 27 ? 4.732 -4.804 -25.986 1.00 18.96 27 LEU G C 1
ATOM 1578 O O . LEU G 1 27 ? 4.441 -5.257 -27.089 1.00 19.75 27 LEU G O 1
ATOM 1583 N N . ALA G 1 28 ? 5.733 -3.941 -25.793 1.00 18.85 28 ALA G N 1
ATOM 1584 C CA . ALA G 1 28 ? 6.603 -3.538 -26.904 1.00 19.21 28 ALA G CA 1
ATOM 1585 C C . ALA G 1 28 ? 7.283 -4.737 -27.527 1.00 19.82 28 ALA G C 1
ATOM 1586 O O . ALA G 1 28 ? 7.380 -4.809 -28.737 1.00 19.35 28 ALA G O 1
ATOM 1588 N N . LYS G 1 29 ? 7.734 -5.686 -26.727 1.00 20.36 29 LYS G N 1
ATOM 1589 C CA . LYS G 1 29 ? 8.365 -6.885 -27.237 1.00 21.84 29 LYS G CA 1
ATOM 1590 C C . LYS G 1 29 ? 7.362 -7.711 -28.026 1.00 21.63 29 LYS G C 1
ATOM 1591 O O . LYS G 1 29 ? 7.685 -8.197 -29.121 1.00 21.92 29 LYS G O 1
ATOM 1597 N N . ALA G 1 30 ? 6.134 -7.832 -27.520 1.00 21.84 30 ALA G N 1
ATOM 1598 C CA . ALA G 1 30 ? 5.077 -8.586 -28.221 1.00 23.13 30 ALA G CA 1
ATOM 1599 C C . ALA G 1 30 ? 4.705 -7.971 -29.571 1.00 23.47 30 ALA G C 1
ATOM 1600 O O . ALA G 1 30 ? 4.536 -8.697 -30.559 1.00 23.57 30 ALA G O 1
ATOM 1602 N N . VAL G 1 31 ? 4.580 -6.643 -29.611 1.00 22.54 31 VAL G N 1
ATOM 1603 C CA . VAL G 1 31 ? 4.288 -5.914 -30.856 1.00 23.83 31 VAL G CA 1
ATOM 1604 C C . VAL G 1 31 ? 5.425 -6.087 -31.866 1.00 24.65 31 VAL G C 1
ATOM 1605 O O . VAL G 1 31 ? 5.175 -6.247 -33.067 1.00 25.24 31 VAL G O 1
ATOM 1609 N N . GLY G 1 32 ? 6.668 -6.063 -31.384 1.00 26.00 32 GLY G N 1
ATOM 1610 C CA . GLY G 1 32 ? 7.832 -6.247 -32.255 1.00 27.77 32 GLY G CA 1
ATOM 1611 C C . GLY G 1 32 ? 7.906 -7.659 -32.803 1.00 28.59 32 GLY G C 1
ATOM 1612 O O . GLY G 1 32 ? 7.638 -8.628 -32.083 1.00 30.35 32 GLY G O 1
#